Protein AF-0000000083312473 (afdb_homodimer)

Radius of gyration: 19.45 Å; Cα contacts (8 Å, |Δi|>4): 173; chains: 2; bounding box: 40×66×44 Å

Foldseek 3Di:
DPPPPPDDPDQADPVRHRVVLVVVLVVLLVCVVDPDPDDDDPVNVVVVVVVVVVVVVVVVVVDDPVRVVVVVVVVVVSVVVNVVSNVVSVVVVVVVVPPPPPPPPD/DPPPPPDDPDQADPVRHRVVLVVVLVVLLVCVVDPDPDDDDPVNVVVVVVVVVVVVVVVVVVDDPVRVVVVVVVVVVSVVVNVVSNVVSVVVVVVVVPPPPPPPPD

pLDDT: mean 84.64, std 17.6, range [23.8, 97.94]

Solvent-accessible surface area (backbone atoms only — not comparable to full-atom values): 12401 Å² total; per-residue (Å²): 128,79,71,70,78,71,78,66,96,56,52,47,48,96,87,62,46,52,55,45,58,52,55,53,50,45,54,37,52,51,44,69,75,55,59,67,91,65,78,73,48,68,68,59,52,49,53,40,48,50,52,31,46,54,36,49,52,54,42,57,74,72,44,51,76,81,52,41,54,55,47,51,53,31,53,52,38,44,41,51,39,50,36,52,50,52,53,34,55,52,51,55,53,52,58,69,66,54,65,74,76,73,70,73,80,116,129,79,72,69,77,72,79,67,94,54,53,48,49,97,86,64,46,52,56,44,58,52,56,53,50,46,54,38,52,49,42,71,74,56,60,69,92,65,78,72,47,70,68,59,51,50,54,40,48,50,52,30,47,53,36,49,53,54,41,56,73,73,44,50,77,82,51,42,54,55,46,51,53,30,54,54,38,46,42,53,38,50,37,52,50,52,54,35,54,51,52,56,53,52,59,67,67,54,65,75,76,75,71,72,82,115

Sequence (212 aa):
MVTERQEWPGWFDERGDPVFLRHFTERLVDGLASPPAAPVDVATLQAQARRAAACLRRVERLLTPEQRAPVTECLLELAVLYTLQALFVLQESRSLETPPDSAHTGMVTERQEWPGWFDERGDPVFLRHFTERLVDGLASPPAAPVDVATLQAQARRAAACLRRVERLLTPEQRAPVTECLLELAVLYTLQALFVLQESRSLETPPDSAHTG

Organism: NCBI:txid1204385

Structure (mmCIF, N/CA/C/O backbone):
data_AF-0000000083312473-model_v1
#
loop_
_entity.id
_entity.type
_entity.pdbx_description
1 polymer 'Uncharacterized protein'
#
loop_
_atom_site.group_PDB
_atom_site.id
_atom_site.type_symbol
_atom_site.label_atom_id
_atom_site.label_alt_id
_atom_site.label_comp_id
_atom_site.label_asym_id
_atom_site.label_entity_id
_atom_site.label_seq_id
_atom_site.pdbx_PDB_ins_code
_atom_site.Cartn_x
_atom_site.Cartn_y
_atom_site.Cartn_z
_atom_site.occupancy
_atom_site.B_iso_or_equiv
_atom_site.auth_seq_id
_atom_site.auth_comp_id
_atom_site.auth_asym_id
_atom_site.auth_atom_id
_atom_site.pdbx_PDB_model_num
ATOM 1 N N . MET A 1 1 ? 14.023 -3.764 15.836 1 24.05 1 MET A N 1
ATOM 2 C CA . MET A 1 1 ? 12.648 -4.234 15.945 1 24.05 1 MET A CA 1
ATOM 3 C C . MET A 1 1 ? 12.398 -5.406 15.008 1 24.05 1 MET A C 1
ATOM 5 O O . MET A 1 1 ? 12.5 -5.258 13.789 1 24.05 1 MET A O 1
ATOM 9 N N . VAL A 1 2 ? 12.953 -6.5 15.359 1 31.64 2 VAL A N 1
ATOM 10 C CA . VAL A 1 2 ? 12.82 -7.742 14.609 1 31.64 2 VAL A CA 1
ATOM 11 C C . VAL A 1 2 ? 11.352 -7.965 14.234 1 31.64 2 VAL A C 1
ATOM 13 O O . VAL A 1 2 ? 10.477 -7.902 15.094 1 31.64 2 VAL A O 1
ATOM 16 N N . THR A 1 3 ? 10.875 -7.469 13.109 1 39.59 3 THR A N 1
ATOM 17 C CA . THR A 1 3 ? 9.5 -7.738 12.703 1 39.59 3 THR A CA 1
ATOM 18 C C . THR A 1 3 ? 9.164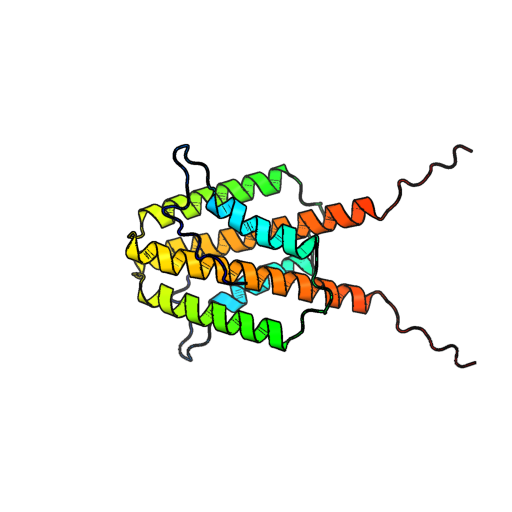 -9.219 12.867 1 39.59 3 THR A C 1
ATOM 20 O O . THR A 1 3 ? 9.867 -10.078 12.344 1 39.59 3 THR A O 1
ATOM 23 N N . GLU A 1 4 ? 8.883 -9.57 14.016 1 42.56 4 GLU A N 1
ATOM 24 C CA . GLU A 1 4 ? 8.328 -10.914 14.164 1 42.56 4 GLU A CA 1
ATOM 25 C C . GLU A 1 4 ? 7.609 -11.352 12.898 1 42.56 4 GLU A C 1
ATOM 27 O O . GLU A 1 4 ? 6.766 -10.617 12.367 1 42.56 4 GLU A O 1
ATOM 32 N N . ARG A 1 5 ? 8.367 -12.086 12.195 1 48.09 5 ARG A N 1
ATOM 33 C CA . ARG A 1 5 ? 7.801 -12.664 10.977 1 48.09 5 ARG A CA 1
ATOM 34 C C . ARG A 1 5 ? 6.426 -13.258 11.25 1 48.09 5 ARG A C 1
ATOM 36 O O . ARG A 1 5 ? 6.305 -14.266 11.953 1 48.09 5 ARG A O 1
ATOM 43 N N . GLN A 1 6 ? 5.438 -12.453 11.625 1 51.62 6 GLN A N 1
ATOM 44 C CA . GLN A 1 6 ? 4.09 -13 11.758 1 51.62 6 GLN A CA 1
ATOM 45 C C . GLN A 1 6 ? 3.732 -13.859 10.547 1 51.62 6 GLN A C 1
ATOM 47 O O . GLN A 1 6 ? 3.904 -13.445 9.406 1 51.62 6 GLN A O 1
ATOM 52 N N . GLU A 1 7 ? 3.898 -15.062 10.719 1 60.75 7 GLU A N 1
ATOM 53 C CA . GLU A 1 7 ? 3.439 -16.016 9.711 1 60.75 7 GLU A CA 1
ATOM 54 C C . GLU A 1 7 ? 1.94 -15.875 9.461 1 60.75 7 GLU A C 1
ATOM 56 O O . GLU A 1 7 ? 1.161 -15.719 10.406 1 60.75 7 GLU A O 1
ATOM 61 N N . TRP A 1 8 ? 1.6 -15.391 8.211 1 67.75 8 TRP A N 1
ATOM 62 C CA . TRP A 1 8 ? 0.195 -15.289 7.824 1 67.75 8 TRP A CA 1
ATOM 63 C C . TRP A 1 8 ? -0.251 -16.531 7.066 1 67.75 8 TRP A C 1
ATOM 65 O O . TRP A 1 8 ? 0.115 -16.719 5.906 1 67.75 8 TRP A O 1
ATOM 75 N N . PRO A 1 9 ? -0.778 -17.547 7.816 1 72.38 9 PRO A N 1
ATOM 76 C CA . PRO A 1 9 ? -1.286 -18.688 7.059 1 72.38 9 PRO A CA 1
ATOM 77 C C . PRO A 1 9 ? -2.217 -18.281 5.918 1 72.38 9 PRO A C 1
ATOM 79 O O . PRO A 1 9 ? -2.344 -19 4.93 1 72.38 9 PRO A O 1
ATOM 82 N N . GLY A 1 10 ? -2.953 -17.203 6.078 1 87.25 10 GLY A N 1
ATOM 83 C CA . GLY A 1 10 ? -3.875 -16.594 5.129 1 87.25 10 GLY A CA 1
ATOM 84 C C . GLY A 1 10 ? -4.156 -15.133 5.418 1 87.25 10 GLY A C 1
ATOM 85 O O . GLY A 1 10 ? -3.729 -14.602 6.445 1 87.25 10 GLY A O 1
ATOM 86 N N . TRP A 1 11 ? -4.77 -14.609 4.52 1 94.88 11 TRP A N 1
ATOM 87 C CA . TRP A 1 11 ? -5.035 -13.18 4.66 1 94.88 11 TRP A CA 1
ATOM 88 C C . TRP A 1 11 ? -6.395 -12.938 5.305 1 94.88 11 TRP A C 1
ATOM 90 O O . TRP A 1 11 ? -6.691 -11.828 5.742 1 94.88 11 TRP A O 1
ATOM 100 N N . PHE A 1 12 ? -7.168 -14.078 5.367 1 94.69 12 PHE A N 1
ATOM 101 C CA . PHE A 1 12 ? -8.508 -14.039 5.941 1 94.69 12 PHE A CA 1
ATOM 102 C C . PHE A 1 12 ? -8.641 -15.055 7.07 1 94.69 12 PHE A C 1
ATOM 104 O O . PHE A 1 12 ? -8.023 -16.125 7.027 1 94.69 12 PHE A O 1
ATOM 111 N N . ASP A 1 13 ? -9.406 -14.711 8.07 1 92.12 13 ASP A N 1
ATOM 112 C CA . ASP A 1 13 ? -9.602 -15.672 9.156 1 92.12 13 ASP A CA 1
ATOM 113 C C . ASP A 1 13 ? -10.742 -16.625 8.836 1 92.12 13 ASP A C 1
ATOM 115 O O . ASP A 1 13 ? -11.266 -16.641 7.719 1 92.12 13 ASP A O 1
ATOM 119 N N . GLU A 1 14 ? -11.062 -17.406 9.836 1 90.12 14 GLU A N 1
ATOM 120 C CA . GLU A 1 14 ? -12.055 -18.469 9.641 1 90.12 14 GLU A CA 1
ATOM 121 C C . GLU A 1 14 ? -13.43 -17.891 9.328 1 90.12 14 GLU A C 1
ATOM 123 O O . GLU A 1 14 ? -14.258 -18.562 8.703 1 90.12 14 GLU A O 1
ATOM 128 N N . ARG A 1 15 ? -13.633 -16.703 9.734 1 93.62 15 ARG A N 1
ATOM 129 C CA . ARG A 1 15 ? -14.93 -16.047 9.516 1 93.62 15 ARG A CA 1
ATOM 130 C C . ARG A 1 15 ? -14.945 -15.281 8.203 1 93.62 15 ARG A C 1
ATOM 132 O O . ARG A 1 15 ? -15.961 -14.695 7.828 1 93.62 15 ARG A O 1
ATOM 139 N N . GLY A 1 16 ? -13.766 -15.234 7.582 1 91.75 16 GLY A N 1
ATOM 140 C CA . GLY A 1 16 ? -13.688 -14.531 6.309 1 91.75 16 GLY A CA 1
ATOM 141 C C . GLY A 1 16 ? -13.297 -13.07 6.453 1 91.75 16 GLY A C 1
ATOM 142 O O . GLY A 1 16 ? -13.344 -12.312 5.484 1 91.75 16 GLY A O 1
ATOM 143 N N . ASP A 1 17 ? -12.906 -12.688 7.652 1 92.94 17 ASP A N 1
ATOM 144 C CA . ASP A 1 17 ? -12.477 -11.312 7.887 1 92.94 17 ASP A CA 1
ATOM 145 C C . ASP A 1 17 ? -11.047 -11.086 7.387 1 92.94 17 ASP A C 1
ATOM 147 O O . ASP A 1 17 ? -10.18 -11.938 7.582 1 92.94 17 ASP A O 1
ATOM 151 N N . PRO A 1 18 ? -10.875 -9.961 6.695 1 94.12 18 PRO A N 1
ATOM 152 C CA . PRO A 1 18 ? -9.547 -9.68 6.148 1 94.12 18 PRO A CA 1
ATOM 153 C C . PRO A 1 18 ? -8.57 -9.188 7.211 1 94.12 18 PRO A C 1
ATOM 155 O O . PRO A 1 18 ? -8.203 -8.008 7.223 1 94.12 18 PRO A O 1
ATOM 158 N N . VAL A 1 19 ? -8.031 -10.039 8.008 1 92 19 VAL A N 1
ATOM 159 C CA . VAL A 1 19 ? -7.18 -9.695 9.148 1 92 19 VAL A CA 1
ATOM 160 C C . VAL A 1 19 ? -5.871 -9.094 8.648 1 92 19 VAL A C 1
ATOM 162 O O . VAL A 1 19 ? -5.32 -8.188 9.273 1 92 19 VAL A O 1
ATOM 165 N N . PHE A 1 20 ? -5.387 -9.523 7.602 1 91.88 20 PHE A N 1
ATOM 166 C CA . PHE A 1 20 ? -4.16 -8.992 7.02 1 91.88 20 PHE A CA 1
ATOM 167 C C . PHE A 1 20 ? -4.336 -7.523 6.637 1 91.88 20 PHE A C 1
ATOM 169 O O . PHE A 1 20 ? -3.449 -6.703 6.887 1 91.88 20 PHE A O 1
ATOM 176 N N . LEU A 1 21 ? -5.43 -7.227 5.996 1 93.44 21 LEU A N 1
ATOM 177 C CA . LEU A 1 21 ? -5.691 -5.859 5.559 1 93.44 21 LEU A CA 1
ATOM 178 C C . LEU A 1 21 ? -5.699 -4.902 6.746 1 93.44 21 LEU A C 1
ATOM 180 O O . LEU A 1 21 ? -5.207 -3.773 6.641 1 93.44 21 LEU A O 1
ATOM 184 N N . ARG A 1 22 ? -6.246 -5.363 7.852 1 91.25 22 ARG A N 1
ATOM 185 C CA . ARG A 1 22 ? -6.242 -4.543 9.062 1 91.25 22 ARG A CA 1
ATOM 186 C C . ARG A 1 22 ? -4.816 -4.258 9.523 1 91.25 22 ARG A C 1
ATOM 188 O O . ARG A 1 22 ? -4.48 -3.113 9.836 1 91.25 22 ARG A O 1
ATOM 195 N N . HIS A 1 23 ? -4.066 -5.238 9.531 1 88.12 23 HIS A N 1
ATOM 196 C CA . HIS A 1 23 ? -2.666 -5.074 9.906 1 88.12 23 HIS A CA 1
ATOM 197 C C . HIS A 1 23 ? -1.946 -4.141 8.938 1 88.12 23 HIS A C 1
ATOM 199 O O . HIS A 1 23 ? -1.177 -3.275 9.367 1 88.12 23 HIS A O 1
ATOM 205 N N . PHE A 1 24 ? -2.268 -4.34 7.723 1 87.31 24 PHE A N 1
ATOM 206 C CA . PHE A 1 24 ? -1.693 -3.559 6.633 1 87.31 24 PHE A CA 1
ATOM 207 C C . PHE A 1 24 ? -1.987 -2.074 6.82 1 87.31 24 PHE A C 1
ATOM 209 O O . P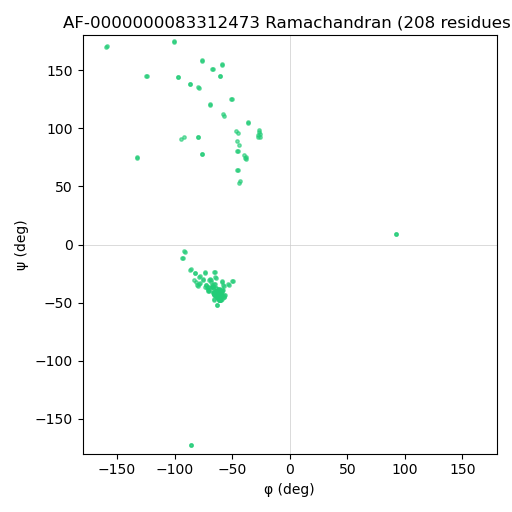HE A 1 24 ? -1.083 -1.242 6.734 1 87.31 24 PHE A O 1
ATOM 216 N N . THR A 1 25 ? -3.123 -1.673 7.16 1 93.44 25 THR A N 1
ATOM 217 C CA . THR A 1 25 ? -3.516 -0.274 7.293 1 93.44 25 THR A CA 1
ATOM 218 C C . THR A 1 25 ? -3.076 0.287 8.641 1 93.44 25 THR A C 1
ATOM 220 O O . THR A 1 25 ? -2.807 1.483 8.766 1 93.44 25 THR A O 1
ATOM 223 N N . GLU A 1 26 ? -3.055 -0.576 9.648 1 90.81 26 GLU A N 1
ATOM 224 C CA . GLU A 1 26 ? -2.643 -0.153 10.984 1 90.81 26 GLU A CA 1
ATOM 225 C C . GLU A 1 26 ? -1.219 0.397 10.969 1 90.81 26 GLU A C 1
ATOM 227 O O . GLU A 1 26 ? -0.892 1.302 11.742 1 90.81 26 GLU A O 1
ATOM 232 N N . ARG A 1 27 ? -0.441 -0.114 10.133 1 87.38 27 ARG A N 1
ATOM 233 C CA . ARG A 1 27 ? 0.935 0.362 10.023 1 87.38 27 ARG A CA 1
ATOM 234 C C . ARG A 1 27 ? 0.976 1.836 9.641 1 87.38 27 ARG A C 1
ATOM 236 O O . ARG A 1 27 ? 1.774 2.604 10.18 1 87.38 27 ARG A O 1
ATOM 243 N N . LEU A 1 28 ? 0.17 2.219 8.711 1 89.69 28 LEU A N 1
ATOM 244 C CA . LEU A 1 28 ? 0.094 3.617 8.297 1 89.69 28 LEU A CA 1
ATOM 245 C C . LEU A 1 28 ? -0.459 4.488 9.422 1 89.69 28 LEU A C 1
ATOM 247 O O . LEU A 1 28 ? 0.11 5.535 9.734 1 89.69 28 LEU A O 1
ATOM 251 N N . VAL A 1 29 ? -1.55 3.998 10.008 1 90.94 29 VAL A N 1
ATOM 252 C CA . VAL A 1 29 ? -2.238 4.777 11.023 1 90.94 29 VAL A CA 1
ATOM 253 C C . VAL A 1 29 ? -1.303 5.031 12.203 1 90.94 29 VAL A C 1
ATOM 255 O O . VAL A 1 29 ? -1.152 6.168 12.656 1 90.94 29 VAL A O 1
ATOM 258 N N . ASP A 1 30 ? -0.681 3.99 12.617 1 90.25 30 ASP A N 1
ATOM 259 C CA . ASP A 1 30 ? 0.252 4.113 13.734 1 90.25 30 ASP A CA 1
ATOM 260 C C . ASP A 1 30 ? 1.424 5.023 13.367 1 90.25 30 ASP A C 1
ATOM 262 O O . ASP A 1 30 ? 1.858 5.84 14.188 1 90.25 30 ASP A O 1
ATOM 266 N N . GLY A 1 31 ? 1.921 4.871 12.203 1 90.19 31 GLY A N 1
ATOM 267 C CA . GLY A 1 31 ? 3.033 5.688 11.75 1 90.19 31 GLY A CA 1
ATOM 268 C C . GLY A 1 31 ? 2.699 7.168 11.68 1 90.19 31 GLY A C 1
ATOM 269 O O . GLY A 1 31 ? 3.512 8.008 12.062 1 90.19 31 GLY A O 1
ATOM 270 N N . LEU A 1 32 ? 1.538 7.469 11.234 1 90.69 32 LEU A N 1
ATOM 271 C CA . LEU A 1 32 ? 1.141 8.867 11.086 1 90.69 32 LEU A CA 1
ATOM 272 C C . LEU A 1 32 ? 0.742 9.461 12.43 1 90.69 32 LEU A C 1
ATOM 274 O O . LEU A 1 32 ? 0.933 10.656 12.664 1 90.69 32 LEU A O 1
ATOM 278 N N . ALA A 1 33 ? 0.167 8.625 13.25 1 87 33 ALA A N 1
ATOM 279 C CA . ALA A 1 33 ? -0.285 9.094 14.555 1 87 33 ALA A CA 1
ATOM 280 C C . ALA A 1 33 ? 0.894 9.289 15.5 1 87 33 ALA A C 1
ATOM 282 O O . ALA A 1 33 ? 0.825 10.109 16.422 1 87 33 ALA A O 1
ATOM 283 N N . SER A 1 34 ? 1.927 8.547 15.336 1 88.38 34 SER A N 1
ATOM 284 C CA . SER A 1 34 ? 3.129 8.617 16.156 1 88.38 34 SER A CA 1
ATOM 285 C C . SER A 1 34 ? 4.387 8.641 15.297 1 88.38 34 SER A C 1
ATOM 287 O O . SER A 1 34 ? 5.145 7.668 15.273 1 88.38 34 SER A O 1
ATOM 289 N N . PRO A 1 35 ? 4.609 9.789 14.688 1 86.38 35 PRO A N 1
ATOM 290 C CA . PRO A 1 35 ? 5.773 9.867 13.805 1 86.38 35 PRO A CA 1
ATOM 291 C C . PRO A 1 35 ? 7.098 9.758 14.555 1 86.38 35 PRO A C 1
ATOM 293 O O . PRO A 1 35 ? 7.148 10.023 15.758 1 86.38 35 PRO A O 1
ATOM 296 N N . PRO A 1 36 ? 8.07 9.242 13.844 1 87.19 36 PRO A N 1
ATOM 297 C CA . PRO A 1 36 ? 9.391 9.188 14.477 1 87.19 36 PRO A CA 1
ATOM 298 C C . PRO A 1 36 ? 9.906 10.562 14.898 1 87.19 36 PRO A C 1
ATOM 300 O O . PRO A 1 36 ? 9.539 11.57 14.289 1 87.19 36 PRO A O 1
ATOM 303 N N . ALA A 1 37 ? 10.758 10.547 15.875 1 88.69 37 ALA A N 1
ATOM 304 C CA . ALA A 1 37 ? 11.344 11.781 16.391 1 88.69 37 ALA A CA 1
ATOM 305 C C . ALA A 1 37 ? 12.18 12.477 15.312 1 88.69 37 ALA A C 1
ATOM 307 O O . ALA A 1 37 ? 12.078 13.695 15.133 1 88.69 37 ALA A O 1
ATOM 308 N N . ALA A 1 38 ? 12.992 11.625 14.609 1 91.12 38 ALA A N 1
ATOM 309 C CA . ALA A 1 38 ? 13.805 12.172 13.523 1 91.12 38 ALA A CA 1
ATOM 310 C C . ALA A 1 38 ? 13.023 12.203 12.211 1 91.12 38 ALA A C 1
ATOM 312 O O . ALA A 1 38 ? 12.297 11.266 11.898 1 91.12 38 ALA A O 1
ATOM 313 N N . PRO A 1 39 ? 13.195 13.297 11.523 1 91.5 39 PRO A N 1
ATOM 314 C CA . PRO A 1 39 ? 12.516 13.375 10.227 1 91.5 39 PRO A CA 1
ATOM 315 C C . PRO A 1 39 ? 12.969 12.281 9.266 1 91.5 39 PRO A C 1
ATOM 317 O O . PRO A 1 39 ? 14.125 11.852 9.312 1 91.5 39 PRO A O 1
ATOM 320 N N . VAL A 1 40 ? 12 11.836 8.469 1 95 40 VAL A N 1
ATOM 321 C CA . VAL A 1 40 ? 12.32 10.898 7.398 1 95 40 VAL A CA 1
ATOM 322 C C . VAL A 1 40 ? 13.133 11.609 6.316 1 95 40 VAL A C 1
ATOM 324 O O . VAL A 1 40 ? 12.672 12.594 5.738 1 95 40 VAL A O 1
ATOM 327 N N . ASP A 1 41 ? 14.367 11.117 6.055 1 94.69 41 ASP A N 1
ATOM 328 C CA . ASP A 1 41 ? 15.188 11.758 5.027 1 94.69 41 ASP A CA 1
ATOM 329 C C . ASP A 1 41 ? 15.141 10.977 3.719 1 94.69 41 ASP A C 1
ATOM 331 O O . ASP A 1 41 ? 14.586 9.875 3.668 1 94.69 41 ASP A O 1
ATOM 335 N N . VAL A 1 42 ? 15.734 11.523 2.746 1 94.25 42 VAL A N 1
ATOM 336 C CA . VAL A 1 42 ? 15.695 10.984 1.392 1 94.25 42 VAL A CA 1
ATOM 337 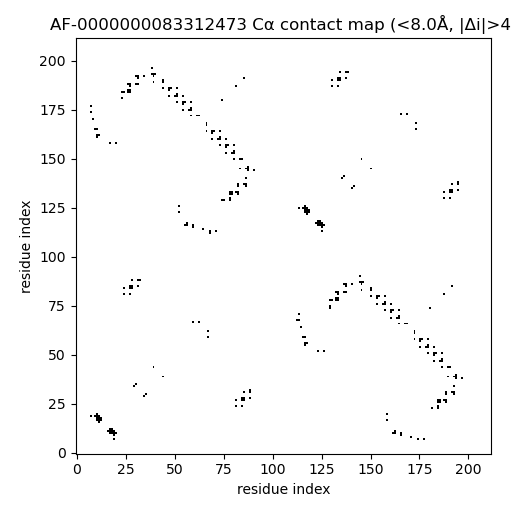C C . VAL A 1 42 ? 16.438 9.648 1.347 1 94.25 42 VAL A C 1
ATOM 339 O O . VAL A 1 42 ? 16 8.719 0.663 1 94.25 42 VAL A O 1
ATOM 342 N N . ALA A 1 43 ? 17.484 9.516 2.076 1 96.44 43 ALA A N 1
ATOM 343 C CA . ALA A 1 43 ? 18.266 8.281 2.084 1 96.44 43 ALA A CA 1
ATOM 344 C C . ALA A 1 43 ? 17.438 7.121 2.641 1 96.44 43 ALA A C 1
ATOM 346 O O . ALA A 1 43 ? 17.484 6.008 2.111 1 96.44 43 ALA A O 1
ATOM 347 N N . THR A 1 44 ? 16.688 7.395 3.727 1 96.62 44 THR A N 1
ATOM 348 C CA . THR A 1 44 ? 15.805 6.395 4.32 1 96.62 44 THR A CA 1
ATOM 349 C C . THR A 1 44 ? 14.727 5.973 3.328 1 96.62 44 THR A C 1
ATOM 351 O O . THR A 1 44 ? 14.453 4.781 3.176 1 96.62 44 THR A O 1
ATOM 354 N N . LEU A 1 45 ? 14.18 6.883 2.629 1 95.62 45 LEU A N 1
ATOM 355 C CA . LEU A 1 45 ? 13.156 6.598 1.631 1 95.62 45 LEU A CA 1
ATOM 356 C C . LEU A 1 45 ? 13.719 5.762 0.489 1 95.62 45 LEU A C 1
ATOM 358 O O . LEU A 1 45 ? 13.094 4.793 0.053 1 95.62 45 LEU A O 1
ATOM 362 N N . GLN A 1 46 ? 14.875 6.137 0.068 1 96.25 46 GLN A N 1
ATOM 363 C CA . GLN A 1 46 ? 15.508 5.422 -1.035 1 96.25 46 GLN A CA 1
ATOM 364 C C . GLN A 1 46 ? 15.867 3.994 -0.635 1 96.25 46 GLN A C 1
ATOM 366 O O . GLN A 1 46 ? 15.719 3.066 -1.432 1 96.25 46 GLN A O 1
ATOM 371 N N . ALA A 1 47 ? 16.344 3.805 0.564 1 97.75 47 ALA A N 1
ATOM 372 C CA . ALA A 1 47 ? 16.672 2.469 1.059 1 97.75 47 ALA A CA 1
ATOM 373 C C . ALA A 1 47 ? 15.422 1.589 1.113 1 97.75 47 ALA A C 1
ATOM 375 O O . ALA A 1 47 ? 15.453 0.427 0.7 1 97.75 47 ALA A O 1
ATOM 376 N N . GLN A 1 48 ? 14.367 2.184 1.619 1 97.25 48 GLN A N 1
ATOM 377 C CA . GLN A 1 48 ? 13.125 1.421 1.691 1 97.25 48 GLN A CA 1
ATOM 378 C C . GLN A 1 48 ? 12.57 1.134 0.297 1 97.25 48 GLN A C 1
ATOM 380 O O . GLN A 1 48 ? 12.016 0.063 0.054 1 97.25 48 GLN A O 1
ATOM 385 N N . ALA A 1 49 ? 12.688 2.059 -0.678 1 97.25 49 ALA A N 1
ATOM 386 C CA . ALA A 1 49 ? 12.266 1.836 -2.059 1 97.25 49 ALA A CA 1
ATOM 387 C C . ALA A 1 49 ? 13.047 0.688 -2.693 1 97.25 49 ALA A C 1
ATOM 389 O O . ALA A 1 49 ? 12.477 -0.13 -3.42 1 97.25 49 ALA A O 1
ATOM 390 N N . ARG A 1 50 ? 14.312 0.623 -2.391 1 97.62 50 ARG A N 1
ATOM 391 C CA . ARG A 1 50 ? 15.141 -0.46 -2.914 1 97.62 50 ARG A CA 1
ATOM 392 C C . ARG A 1 50 ? 14.695 -1.808 -2.354 1 97.62 50 ARG A C 1
ATOM 394 O O . ARG A 1 50 ? 14.664 -2.807 -3.074 1 97.62 50 ARG A O 1
ATOM 401 N N . ARG A 1 51 ? 14.391 -1.834 -1.074 1 97.94 51 ARG A N 1
ATOM 402 C CA . ARG A 1 51 ? 13.898 -3.059 -0.449 1 97.94 51 ARG A CA 1
ATOM 403 C C . ARG A 1 51 ? 12.586 -3.508 -1.084 1 97.94 51 ARG A C 1
ATOM 405 O O . ARG A 1 51 ? 12.422 -4.688 -1.405 1 97.94 51 ARG A O 1
ATOM 412 N N . ALA A 1 52 ? 11.688 -2.564 -1.297 1 97.81 52 ALA A N 1
ATOM 413 C CA . ALA A 1 52 ? 10.398 -2.867 -1.915 1 97.81 52 ALA A CA 1
ATOM 414 C C . ALA A 1 52 ? 10.578 -3.346 -3.354 1 97.81 52 ALA A C 1
ATOM 416 O O . ALA A 1 52 ? 9.93 -4.297 -3.785 1 97.81 52 ALA A O 1
ATOM 417 N N . ALA A 1 53 ? 11.492 -2.703 -4.078 1 97.75 53 ALA A N 1
ATOM 418 C CA . ALA A 1 53 ? 11.766 -3.104 -5.457 1 97.75 53 ALA A CA 1
ATOM 419 C C . ALA A 1 53 ? 12.336 -4.52 -5.512 1 97.75 53 ALA A C 1
ATOM 421 O O . ALA A 1 53 ? 11.977 -5.301 -6.398 1 97.75 53 ALA A O 1
ATOM 422 N N . ALA A 1 54 ? 13.203 -4.852 -4.582 1 97.88 54 ALA A N 1
ATOM 423 C CA . ALA A 1 54 ? 13.789 -6.188 -4.535 1 97.88 54 ALA A CA 1
ATOM 424 C C . ALA A 1 54 ? 12.719 -7.246 -4.27 1 97.88 54 ALA A C 1
ATOM 426 O O . ALA A 1 54 ? 12.719 -8.305 -4.895 1 97.88 54 ALA A O 1
ATOM 427 N N . CYS A 1 55 ? 11.836 -6.895 -3.359 1 97.06 55 CYS A N 1
ATOM 428 C CA . CYS A 1 55 ? 10.75 -7.816 -3.051 1 97.06 55 CYS A CA 1
ATOM 429 C C . CYS A 1 55 ? 9.82 -7.98 -4.246 1 97.06 55 CYS A C 1
ATOM 431 O O . CYS A 1 55 ? 9.414 -9.094 -4.578 1 97.06 55 CYS A O 1
ATOM 433 N N . LEU A 1 56 ? 9.469 -6.922 -4.965 1 97.06 56 LEU A N 1
ATOM 434 C CA . LEU A 1 56 ? 8.617 -6.953 -6.148 1 97.06 56 LEU A CA 1
ATOM 435 C C . LEU A 1 56 ? 9.242 -7.801 -7.25 1 97.06 56 LEU A C 1
ATOM 437 O O . LEU A 1 56 ? 8.547 -8.547 -7.941 1 97.06 56 LEU A O 1
ATOM 441 N N . ARG A 1 57 ? 10.539 -7.684 -7.363 1 96.81 57 ARG A N 1
ATOM 442 C CA . ARG A 1 57 ? 11.25 -8.461 -8.375 1 96.81 57 ARG A CA 1
ATOM 443 C C . ARG A 1 57 ? 11.141 -9.953 -8.094 1 96.81 57 ARG A C 1
ATOM 445 O O . ARG A 1 57 ? 10.922 -10.75 -9.008 1 96.81 57 ARG A O 1
ATOM 452 N N . ARG A 1 58 ? 11.312 -10.32 -6.871 1 96.69 58 ARG A N 1
ATOM 453 C CA . ARG A 1 58 ? 11.164 -11.711 -6.465 1 96.69 58 ARG A CA 1
ATOM 454 C C . ARG A 1 58 ? 9.758 -12.227 -6.75 1 96.69 58 ARG A C 1
ATOM 456 O O . ARG A 1 58 ? 9.586 -13.305 -7.316 1 96.69 58 ARG A O 1
ATOM 463 N N . VAL A 1 59 ? 8.773 -11.445 -6.406 1 96.88 59 VAL A N 1
ATOM 464 C CA . VAL A 1 59 ? 7.383 -11.844 -6.594 1 96.88 59 VAL A CA 1
ATOM 465 C C . VAL A 1 59 ? 7.078 -11.961 -8.086 1 96.88 59 VAL A C 1
ATOM 467 O O . VAL A 1 59 ? 6.398 -12.898 -8.516 1 96.88 59 VAL A O 1
ATOM 470 N N . GLU A 1 60 ? 7.551 -11.008 -8.859 1 95.62 60 GLU A N 1
ATOM 471 C CA . GLU A 1 60 ? 7.301 -11.047 -10.297 1 95.62 60 GLU A CA 1
ATOM 472 C C . GLU A 1 60 ? 7.82 -12.344 -10.914 1 95.62 60 GLU A C 1
ATOM 474 O O . GLU A 1 60 ? 7.184 -12.914 -11.805 1 95.62 60 GLU A O 1
ATOM 479 N N . ARG A 1 61 ? 8.914 -12.883 -10.445 1 94.62 61 ARG A N 1
ATOM 480 C CA . ARG A 1 61 ? 9.523 -14.102 -10.969 1 94.62 61 ARG A CA 1
ATOM 481 C C . ARG A 1 61 ? 8.719 -15.336 -10.57 1 94.62 61 ARG A C 1
ATOM 483 O O . ARG A 1 61 ? 8.805 -16.375 -11.227 1 94.62 61 ARG A O 1
ATOM 490 N N . LEU A 1 62 ? 8 -15.172 -9.516 1 95.25 62 LEU A N 1
ATOM 491 C CA . LEU A 1 62 ? 7.242 -16.297 -8.992 1 95.25 62 LEU A CA 1
ATOM 492 C C . LEU A 1 62 ? 5.879 -16.406 -9.664 1 95.25 62 LEU A C 1
ATOM 494 O O . LEU A 1 62 ? 5.254 -17.469 -9.656 1 95.25 62 LEU A O 1
ATOM 498 N N . LEU A 1 63 ? 5.414 -15.32 -10.227 1 94.25 63 LEU A N 1
ATOM 499 C CA . LEU A 1 63 ? 4.055 -15.266 -10.758 1 94.25 63 LEU A CA 1
ATOM 500 C C . LEU A 1 63 ? 4.051 -15.531 -12.258 1 94.25 63 LEU A C 1
ATOM 502 O O . LEU A 1 63 ? 4.969 -15.117 -12.969 1 94.25 63 LEU A O 1
ATOM 506 N N . THR A 1 64 ? 2.988 -16.219 -12.695 1 91.38 64 THR A N 1
ATOM 507 C CA . THR A 1 64 ? 2.717 -16.297 -14.133 1 91.38 64 THR A CA 1
ATOM 508 C C . THR A 1 64 ? 2.115 -14.992 -14.641 1 91.38 64 THR A C 1
ATOM 510 O O . THR A 1 64 ? 1.623 -14.18 -13.852 1 91.38 64 THR A O 1
ATOM 513 N N . PRO A 1 65 ? 2.205 -14.758 -15.875 1 85.69 65 PRO A N 1
ATOM 514 C CA . PRO A 1 65 ? 1.559 -13.562 -16.422 1 85.69 65 PRO A CA 1
ATOM 515 C C . PRO A 1 65 ? 0.079 -13.469 -16.062 1 85.69 65 PRO A C 1
ATOM 517 O O . PRO A 1 65 ? -0.431 -12.375 -15.805 1 85.69 65 PRO A O 1
ATOM 520 N N . GLU A 1 66 ? -0.579 -14.609 -15.984 1 88.12 66 GLU A N 1
ATOM 521 C CA . GLU A 1 66 ? -2 -14.664 -15.656 1 88.12 66 GLU A CA 1
ATOM 522 C C . GLU A 1 66 ? -2.238 -14.281 -14.195 1 88.12 66 GLU A C 1
ATOM 524 O O . GLU A 1 66 ? -3.285 -13.727 -13.859 1 88.12 66 GLU A O 1
ATOM 529 N N . GLN A 1 67 ? -1.25 -14.578 -13.375 1 92.44 67 GLN A N 1
ATOM 530 C CA . GLN A 1 67 ? -1.356 -14.25 -11.961 1 92.44 67 GLN A CA 1
ATOM 531 C C . GLN A 1 67 ? -0.986 -12.789 -11.703 1 92.44 67 GLN A C 1
ATOM 533 O O . GLN A 1 67 ? -1.478 -12.18 -10.75 1 92.44 67 GLN A O 1
ATOM 538 N N . ARG A 1 68 ? -0.214 -12.195 -12.531 1 92.81 68 ARG A N 1
ATOM 539 C CA . ARG A 1 68 ? 0.335 -10.867 -12.281 1 92.81 68 ARG A CA 1
ATOM 540 C C . ARG A 1 68 ? -0.74 -9.797 -12.43 1 92.81 68 ARG A C 1
ATOM 542 O O . ARG A 1 68 ? -0.747 -8.812 -11.688 1 92.81 68 ARG A O 1
ATOM 549 N N . ALA A 1 69 ? -1.617 -10.031 -13.344 1 91.19 69 ALA A N 1
ATOM 550 C CA . ALA A 1 69 ? -2.625 -9.008 -13.609 1 91.19 69 ALA A CA 1
ATOM 551 C C . ALA A 1 69 ? -3.508 -8.781 -12.383 1 91.19 69 ALA A C 1
ATOM 553 O O .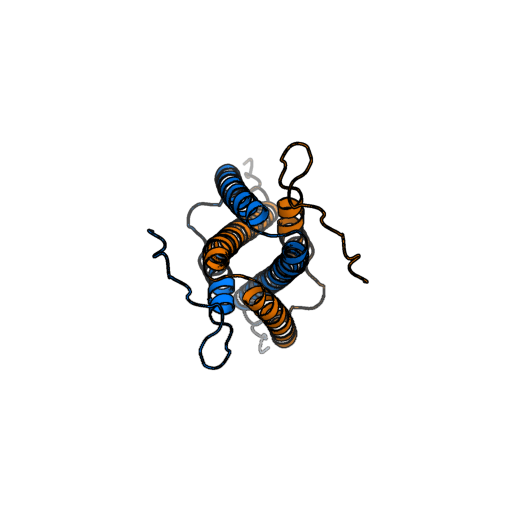 ALA A 1 69 ? -3.615 -7.652 -11.891 1 91.19 69 ALA A O 1
ATOM 554 N N . PRO A 1 70 ? -4.062 -9.859 -11.844 1 93.38 70 PRO A N 1
ATOM 555 C CA . PRO A 1 70 ? -4.875 -9.641 -10.641 1 93.38 70 PRO A CA 1
ATOM 556 C C . PRO A 1 70 ? -4.051 -9.148 -9.461 1 93.38 70 PRO A C 1
ATOM 558 O O . PRO A 1 70 ? -4.551 -8.383 -8.625 1 93.38 70 PRO A O 1
ATOM 561 N N . VAL A 1 71 ? -2.82 -9.562 -9.32 1 95.25 71 VAL A N 1
ATOM 562 C CA . VAL A 1 71 ? -1.964 -9.07 -8.242 1 95.25 71 VAL A CA 1
ATOM 563 C C . VAL A 1 71 ? -1.713 -7.578 -8.422 1 95.25 71 VAL A C 1
ATOM 565 O O . VAL A 1 71 ? -1.786 -6.809 -7.461 1 95.25 71 VAL A O 1
ATOM 568 N N . THR A 1 72 ? -1.475 -7.156 -9.648 1 94.12 72 THR A N 1
ATOM 569 C CA . THR A 1 72 ? -1.269 -5.742 -9.953 1 94.12 72 THR A CA 1
ATOM 570 C C . THR A 1 72 ? -2.502 -4.926 -9.578 1 94.12 72 THR A C 1
ATOM 572 O O . THR A 1 72 ? -2.387 -3.873 -8.945 1 94.12 72 THR A O 1
ATOM 575 N N . GLU A 1 73 ? -3.619 -5.395 -9.969 1 93.31 73 GLU A N 1
ATOM 576 C CA . GLU A 1 73 ? -4.871 -4.73 -9.625 1 93.31 73 GLU A CA 1
ATOM 577 C C . GLU A 1 73 ? -5.02 -4.59 -8.109 1 93.31 73 GLU A C 1
ATOM 579 O O . GLU A 1 73 ? -5.41 -3.527 -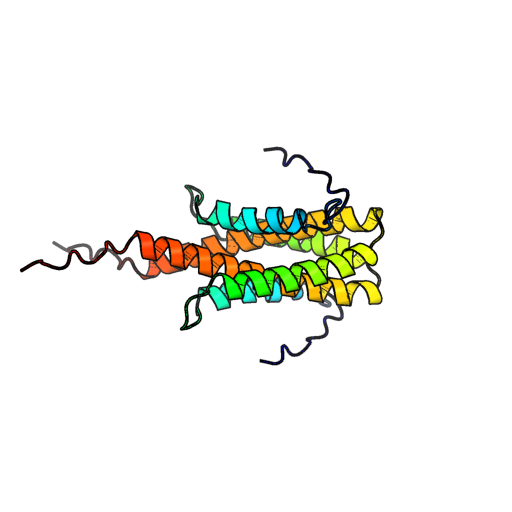7.617 1 93.31 73 GLU A O 1
ATOM 584 N N . CYS A 1 74 ? -4.703 -5.637 -7.406 1 95.56 74 CYS A N 1
ATOM 585 C CA . CYS A 1 74 ? -4.836 -5.625 -5.953 1 95.56 74 CYS A CA 1
ATOM 586 C C . CYS A 1 74 ? -3.867 -4.629 -5.324 1 95.56 74 CYS A C 1
ATOM 588 O O . CYS A 1 74 ? -4.234 -3.895 -4.406 1 95.56 74 CYS A O 1
ATOM 590 N N . LEU A 1 75 ? -2.646 -4.613 -5.828 1 94.94 75 LEU A N 1
ATOM 591 C CA . LEU A 1 75 ? -1.663 -3.656 -5.332 1 94.94 75 LEU A CA 1
ATOM 592 C C . LEU A 1 75 ? -2.152 -2.225 -5.523 1 94.94 75 LEU A C 1
ATOM 594 O O . LEU A 1 75 ? -2.004 -1.388 -4.629 1 94.94 75 LEU A O 1
ATOM 598 N N . LEU A 1 76 ? -2.76 -1.957 -6.613 1 93.75 76 LEU A N 1
ATOM 599 C CA . LEU A 1 76 ? -3.256 -0.617 -6.902 1 93.75 76 LEU A CA 1
ATOM 600 C C . LEU A 1 76 ? -4.457 -0.277 -6.023 1 93.75 76 LEU A C 1
ATOM 602 O O . LEU A 1 76 ? -4.598 0.862 -5.574 1 93.75 76 LEU A O 1
ATOM 606 N N . GLU A 1 77 ? -5.316 -1.253 -5.734 1 94.75 77 GLU A N 1
ATOM 607 C CA . GLU A 1 77 ? -6.43 -1.046 -4.812 1 94.75 77 GLU A CA 1
ATOM 608 C C . GLU A 1 77 ? -5.93 -0.75 -3.402 1 94.75 77 GLU A C 1
ATOM 610 O O . GLU A 1 77 ? -6.496 0.088 -2.699 1 94.75 77 GLU A O 1
ATOM 615 N N . LEU A 1 78 ? -4.898 -1.475 -3.01 1 95.12 78 LEU A N 1
ATOM 616 C CA . LEU A 1 78 ? -4.309 -1.243 -1.695 1 95.12 78 LEU A CA 1
ATOM 617 C C . LEU A 1 78 ? -3.707 0.154 -1.609 1 95.12 78 LEU A C 1
ATOM 619 O O . LEU A 1 78 ? -3.795 0.811 -0.569 1 95.12 78 LEU A O 1
ATOM 623 N N . ALA A 1 79 ? -3.098 0.623 -2.705 1 94.12 79 ALA A N 1
ATOM 624 C CA . ALA A 1 79 ? -2.547 1.976 -2.732 1 94.12 79 ALA A CA 1
ATOM 625 C C . ALA A 1 79 ? -3.643 3.018 -2.535 1 94.12 79 ALA A C 1
ATOM 627 O O . ALA A 1 79 ? -3.455 3.994 -1.805 1 94.12 79 ALA A O 1
ATOM 628 N N . VAL A 1 80 ? -4.754 2.848 -3.203 1 94.75 80 VAL A N 1
ATOM 629 C CA . VAL A 1 80 ? -5.875 3.773 -3.059 1 94.75 80 VAL A CA 1
ATOM 630 C C . VAL A 1 80 ? -6.367 3.768 -1.612 1 94.75 80 VAL A C 1
ATOM 632 O O . VAL A 1 80 ? -6.578 4.828 -1.019 1 94.75 80 VAL A O 1
ATOM 635 N N . LEU A 1 81 ? -6.551 2.586 -1.074 1 95.88 81 LEU A N 1
ATOM 636 C CA . LEU A 1 81 ? -7 2.473 0.308 1 95.88 81 LEU A CA 1
ATOM 637 C C . LEU A 1 81 ? -6.047 3.193 1.253 1 95.88 81 LEU A C 1
ATOM 639 O O . LEU A 1 81 ? -6.48 3.924 2.145 1 95.88 81 LEU A O 1
ATOM 643 N N . TYR A 1 82 ? -4.805 2.984 1.04 1 95.25 82 TYR A N 1
ATOM 644 C CA . TYR A 1 82 ? -3.793 3.576 1.91 1 95.25 82 TYR A CA 1
ATOM 645 C C . TYR A 1 82 ? -3.807 5.098 1.807 1 95.25 82 TYR A C 1
ATOM 647 O O . TYR A 1 82 ? -3.658 5.793 2.812 1 95.25 82 TYR A O 1
ATOM 655 N N . THR A 1 83 ? -3.967 5.555 0.608 1 95.25 83 THR A N 1
ATOM 656 C CA . THR A 1 83 ? -4.047 6.996 0.389 1 95.25 83 THR A CA 1
ATOM 657 C C . THR A 1 83 ? -5.246 7.59 1.126 1 95.25 83 THR A C 1
ATOM 659 O O . THR A 1 83 ? -5.113 8.594 1.829 1 95.25 83 THR A O 1
ATOM 662 N N . LEU A 1 84 ? -6.375 6.934 1.006 1 95 84 LEU A N 1
ATOM 663 C CA . LEU A 1 84 ? -7.586 7.402 1.67 1 95 84 LEU A CA 1
ATOM 664 C C . LEU A 1 84 ? -7.43 7.352 3.186 1 95 84 LEU A C 1
ATOM 666 O O . LEU A 1 84 ? -7.883 8.258 3.893 1 95 84 LEU A O 1
ATOM 670 N N . GLN A 1 85 ? -6.809 6.293 3.674 1 94.75 85 GLN A N 1
ATOM 671 C CA . GLN A 1 85 ? -6.547 6.168 5.102 1 94.75 85 GLN A CA 1
ATOM 672 C C . GLN A 1 85 ? -5.672 7.312 5.605 1 94.75 85 GLN A C 1
ATOM 674 O O . GLN A 1 85 ? -5.934 7.883 6.668 1 94.75 85 GLN A O 1
ATOM 679 N N . ALA A 1 86 ? -4.625 7.582 4.875 1 94 86 ALA A N 1
ATOM 680 C CA . ALA A 1 86 ? -3.729 8.672 5.254 1 94 86 ALA A CA 1
ATOM 681 C C . ALA A 1 86 ? -4.48 10 5.316 1 94 86 ALA A C 1
ATOM 683 O O . ALA A 1 86 ? -4.332 10.758 6.281 1 94 86 ALA A O 1
ATOM 684 N N . LEU A 1 87 ? -5.273 10.297 4.309 1 93.69 87 LEU A N 1
ATOM 685 C CA . LEU A 1 87 ? -6.047 11.531 4.27 1 93.69 87 LEU A CA 1
ATOM 686 C C . LEU A 1 87 ? -7.004 11.609 5.457 1 93.69 87 LEU A C 1
ATOM 688 O O . LEU A 1 87 ? -7.156 12.672 6.066 1 93.69 87 LEU A O 1
ATOM 692 N N . PHE A 1 88 ? -7.582 10.5 5.715 1 93.94 88 PHE A N 1
ATOM 693 C CA . PHE A 1 88 ? -8.531 10.438 6.824 1 93.94 88 PHE A CA 1
ATOM 694 C C . PHE A 1 88 ? -7.84 10.75 8.148 1 93.94 88 PHE A C 1
ATOM 696 O O . PHE A 1 88 ? -8.344 11.539 8.945 1 93.94 88 PHE A O 1
ATOM 703 N N . VAL A 1 89 ? -6.695 10.164 8.406 1 91.94 89 VAL A N 1
ATOM 704 C CA . VAL A 1 89 ? -5.926 10.367 9.633 1 91.94 89 VAL A CA 1
ATOM 705 C C . VAL A 1 89 ? -5.527 11.844 9.742 1 91.94 89 VAL A C 1
ATOM 707 O O . VAL A 1 89 ? -5.609 12.43 10.828 1 91.94 89 VAL A O 1
ATOM 710 N N . LEU A 1 90 ? -5.172 12.445 8.672 1 88.5 90 LEU A N 1
ATOM 711 C CA . LEU A 1 90 ? -4.727 13.836 8.672 1 88.5 90 LEU A CA 1
ATOM 712 C C . LEU A 1 90 ? -5.887 14.781 8.953 1 88.5 90 LEU A C 1
ATOM 714 O O . LEU A 1 90 ? -5.723 15.789 9.641 1 88.5 90 LEU A O 1
ATOM 718 N N . GLN A 1 91 ? -6.996 14.523 8.422 1 87.81 91 GLN A N 1
ATOM 719 C CA . GLN A 1 91 ? -8.195 15.312 8.68 1 87.81 91 GLN A CA 1
ATOM 720 C C . GLN A 1 91 ? -8.578 15.273 10.156 1 87.81 91 GLN A C 1
ATOM 722 O O . GLN A 1 91 ? -8.977 16.297 10.727 1 87.81 91 GLN A O 1
ATOM 727 N N . GLU A 1 92 ? -8.461 14.094 10.719 1 85.38 92 GLU A N 1
ATOM 728 C CA . GLU A 1 92 ? -8.82 13.922 12.125 1 85.38 92 GLU A CA 1
ATOM 729 C C . GLU A 1 92 ? -7.84 14.656 13.039 1 85.38 92 GLU A C 1
ATOM 731 O O . GLU A 1 92 ? -8.227 15.141 14.102 1 85.38 92 GLU A O 1
ATOM 736 N N . SER A 1 93 ? -6.637 14.742 12.641 1 79.69 93 SER A N 1
ATOM 737 C CA . SER A 1 93 ? -5.621 15.445 13.414 1 79.69 93 SER A CA 1
ATOM 738 C C . SER A 1 93 ? -5.824 16.953 13.367 1 79.69 93 SER A C 1
ATOM 740 O O . SER A 1 93 ? -5.59 17.656 14.352 1 79.69 93 SER A O 1
ATOM 742 N N . ARG A 1 94 ? -6.219 17.484 12.305 1 75.31 94 ARG A N 1
ATOM 743 C CA . ARG A 1 94 ? -6.469 18.922 12.141 1 75.31 94 ARG A CA 1
ATOM 744 C C . ARG A 1 94 ? -7.711 19.344 12.922 1 75.31 94 ARG A C 1
ATOM 746 O O . ARG A 1 94 ? -7.777 20.469 13.422 1 75.31 94 ARG A O 1
ATOM 753 N N . SER A 1 95 ? -8.672 18.484 12.883 1 71.19 95 SER A N 1
ATOM 754 C CA . SER A 1 95 ? -9.898 18.797 13.609 1 71.19 95 SER A CA 1
ATOM 755 C C . SER A 1 95 ? -9.656 18.859 15.109 1 71.19 95 SER A C 1
ATOM 757 O O . SER A 1 95 ? -10.352 19.578 15.828 1 71.19 95 SER A O 1
ATOM 759 N N . LEU A 1 96 ? -8.719 18.156 15.57 1 66.75 96 LEU A N 1
ATOM 760 C CA . LEU A 1 96 ? -8.375 18.141 16.984 1 66.75 96 LEU A CA 1
ATOM 761 C C . LEU A 1 96 ? -7.562 19.375 17.359 1 66.75 96 LEU A C 1
ATOM 763 O O . LEU A 1 96 ? -7.582 19.812 18.516 1 66.75 96 LEU A O 1
ATOM 767 N N . GLU A 1 97 ? -6.797 19.984 16.438 1 65.12 97 GLU A N 1
ATOM 768 C CA . GLU A 1 97 ? -5.988 21.172 16.703 1 65.12 97 GLU A CA 1
ATOM 769 C C . GLU A 1 97 ? -6.844 22.438 16.672 1 65.12 97 GLU A C 1
ATOM 771 O O . GLU A 1 97 ? -6.484 23.438 17.266 1 65.12 97 GLU A O 1
ATOM 776 N N . THR A 1 98 ? -7.848 22.578 15.875 1 60.62 98 THR A N 1
ATOM 777 C CA . THR A 1 98 ? -8.688 23.781 15.859 1 60.62 98 THR A CA 1
ATOM 778 C C . THR A 1 98 ? -9.703 23.75 17 1 60.62 98 THR A C 1
ATOM 780 O O . THR A 1 98 ? -10.594 22.891 17.016 1 60.62 98 THR A O 1
ATOM 783 N N . PRO A 1 99 ? -9.32 24.344 18.125 1 58.53 99 PRO A N 1
ATOM 784 C CA . PRO A 1 99 ? -10.234 24.391 19.266 1 58.53 99 PRO A CA 1
ATOM 785 C C . PRO A 1 99 ? -11.625 24.906 18.891 1 58.53 99 PRO A C 1
ATOM 787 O O . PRO A 1 99 ? -11.766 25.672 17.953 1 58.53 99 PRO A O 1
ATOM 790 N N . PRO A 1 100 ? -12.68 24.172 19.188 1 56.03 100 PRO A N 1
ATOM 791 C CA . PRO A 1 100 ? -14.008 24.75 18.953 1 56.03 100 PRO A CA 1
ATOM 792 C C . PRO A 1 100 ? -14.062 26.25 19.234 1 56.03 100 PRO A C 1
ATOM 794 O O . PRO A 1 100 ? -13.32 26.75 20.094 1 56.03 100 PRO A O 1
ATOM 797 N N . ASP A 1 101 ? -14.109 27.016 18.188 1 52.16 101 ASP A N 1
ATOM 798 C CA . ASP A 1 101 ? -14.367 28.422 18.438 1 52.16 101 ASP A CA 1
ATOM 799 C C . ASP A 1 101 ? -15.164 28.625 19.719 1 52.16 101 ASP A C 1
ATOM 801 O O . ASP A 1 101 ? -16.25 28.062 19.891 1 52.16 101 ASP A O 1
ATOM 805 N N . SER A 1 102 ? -14.492 28.844 20.734 1 51.41 102 SER A N 1
ATOM 806 C CA . SER A 1 102 ? -15.188 29.391 21.891 1 51.41 102 SER A CA 1
ATOM 807 C C . SER A 1 102 ? -16.219 30.438 21.469 1 51.41 102 SER A C 1
ATOM 809 O O . SER A 1 102 ? -15.875 31.484 20.938 1 51.41 102 SER A O 1
ATOM 811 N N . ALA A 1 103 ? -17.391 30.094 20.938 1 48.84 103 ALA A N 1
ATOM 812 C CA . ALA A 1 103 ? -18.516 31.016 20.922 1 48.84 103 ALA A CA 1
ATOM 813 C C . ALA A 1 103 ? -18.391 32.031 22.062 1 48.84 103 ALA A C 1
ATOM 815 O O . ALA A 1 103 ? -18.281 31.656 23.234 1 48.84 103 ALA A O 1
ATOM 816 N N . HIS A 1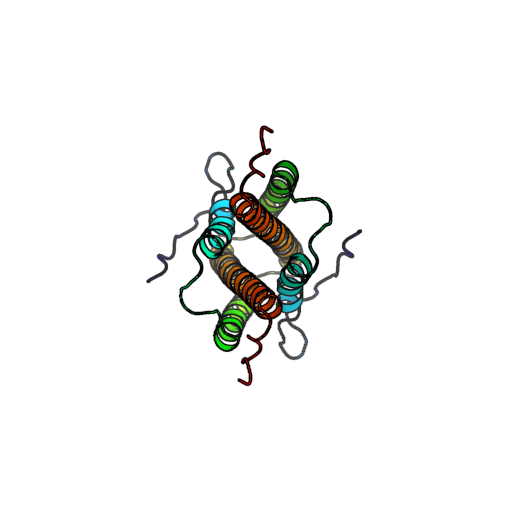 104 ? -17.797 33.156 21.812 1 48.25 104 HIS A N 1
ATOM 817 C CA . HIS A 1 104 ? -18.078 34.312 22.656 1 48.25 104 HIS A CA 1
ATOM 818 C C . HIS A 1 104 ? -19.547 34.344 23.047 1 48.25 104 HIS A C 1
ATOM 820 O O . HIS A 1 104 ? -20.422 34.5 22.203 1 48.25 104 HIS A O 1
ATOM 826 N N . THR A 1 105 ? -19.891 33.5 23.953 1 46.91 105 THR A N 1
ATOM 827 C CA . THR A 1 105 ? -21.094 33.906 24.672 1 46.91 105 THR A CA 1
ATOM 828 C C . THR A 1 105 ? -21.031 35.406 25.016 1 46.91 105 THR A C 1
ATOM 830 O O . THR A 1 105 ? -20.281 35.781 25.906 1 46.91 105 THR A O 1
ATOM 833 N N . GLY A 1 106 ? -20.812 36.281 23.953 1 31.25 106 GLY A N 1
ATOM 834 C CA . GLY A 1 106 ? -21.422 37.531 24.297 1 31.25 106 GLY A CA 1
ATOM 835 C C . GLY A 1 106 ? -22.922 37.469 24.453 1 31.25 106 GLY A C 1
ATOM 836 O O . GLY A 1 106 ? -23.562 36.562 23.875 1 31.25 106 GLY A O 1
ATOM 837 N N . MET B 1 1 ? -14.125 8.383 -14.617 1 23.8 1 MET B N 1
ATOM 838 C CA . MET B 1 1 ? -12.695 8.312 -14.883 1 23.8 1 MET B CA 1
ATOM 839 C C . MET B 1 1 ? -12.242 6.867 -15.062 1 23.8 1 MET B C 1
ATOM 841 O O . MET B 1 1 ? -12.336 6.066 -14.125 1 23.8 1 MET B O 1
ATOM 845 N N . VAL B 1 2 ? -12.633 6.316 -16.141 1 31.31 2 VAL B N 1
ATOM 846 C CA . VAL B 1 2 ? -12.281 4.953 -16.531 1 31.31 2 VAL B CA 1
ATOM 847 C C . VAL B 1 2 ? -10.797 4.715 -16.266 1 31.31 2 VAL B C 1
ATOM 849 O O . VAL B 1 2 ? -9.945 5.488 -16.719 1 31.31 2 VAL B O 1
ATOM 852 N N . THR B 1 3 ? -10.375 4.332 -15.102 1 39.25 3 THR B N 1
ATOM 853 C CA . THR B 1 3 ? -8.969 4.039 -14.875 1 39.25 3 THR B CA 1
ATOM 854 C C . THR B 1 3 ? -8.398 3.195 -16.016 1 39.25 3 THR B C 1
ATOM 856 O O . THR B 1 3 ? -8.938 2.135 -16.344 1 39.25 3 THR B O 1
ATOM 859 N N . GLU B 1 4 ? -8.094 3.822 -17.031 1 41.97 4 GLU B N 1
ATOM 860 C CA . GLU B 1 4 ? -7.367 3.111 -18.078 1 41.97 4 GLU B CA 1
ATOM 861 C C . GLU B 1 4 ? -6.551 1.958 -17.5 1 41.97 4 GLU B C 1
ATOM 863 O O . GLU B 1 4 ? -5.809 2.139 -16.531 1 41.97 4 GLU B O 1
ATOM 868 N N . ARG B 1 5 ? -7.184 0.862 -17.609 1 47.91 5 ARG B N 1
ATOM 869 C CA . ARG B 1 5 ? -6.5 -0.359 -17.203 1 47.91 5 ARG B CA 1
ATOM 870 C C . ARG B 1 5 ? -5.066 -0.386 -17.734 1 47.91 5 ARG B C 1
ATOM 872 O O . ARG B 1 5 ? -4.848 -0.482 -18.938 1 47.91 5 ARG B O 1
ATOM 879 N N . GLN B 1 6 ? -4.207 0.54 -17.297 1 50.78 6 GLN B N 1
ATOM 880 C CA . GLN B 1 6 ? -2.811 0.444 -17.719 1 50.78 6 GLN B CA 1
ATOM 881 C C . GLN B 1 6 ? -2.301 -0.991 -17.609 1 50.78 6 GLN B C 1
ATOM 883 O O . GLN B 1 6 ? -2.461 -1.636 -16.562 1 50.78 6 GLN B O 1
ATOM 888 N N . GLU B 1 7 ? -2.359 -1.642 -18.656 1 60.19 7 GLU B N 1
ATOM 889 C CA . GLU B 1 7 ? -1.752 -2.967 -18.734 1 60.19 7 GLU B CA 1
ATOM 890 C C . GLU B 1 7 ? -0.266 -2.916 -18.391 1 60.19 7 GLU B C 1
ATOM 892 O O . GLU B 1 7 ? 0.446 -2.01 -18.828 1 60.19 7 GLU B O 1
ATOM 897 N N . TRP B 1 8 ? 0.078 -3.512 -17.188 1 67.69 8 TRP B N 1
ATOM 898 C CA . TRP B 1 8 ? 1.481 -3.604 -16.812 1 67.69 8 TRP B CA 1
ATOM 899 C C . TRP B 1 8 ? 2.092 -4.922 -17.281 1 67.69 8 TRP B C 1
ATOM 901 O O . TRP B 1 8 ? 1.798 -5.98 -16.719 1 67.69 8 TRP B O 1
ATOM 911 N N . PRO B 1 9 ? 2.689 -4.918 -18.484 1 71.38 9 PRO B N 1
ATOM 912 C CA . PRO B 1 9 ? 3.346 -6.172 -18.875 1 71.38 9 PRO B CA 1
ATOM 913 C C . PRO B 1 9 ? 4.277 -6.707 -17.797 1 71.38 9 PRO B C 1
ATOM 915 O O . PRO B 1 9 ? 4.504 -7.918 -17.703 1 71.38 9 PRO B O 1
ATOM 918 N N . GLY B 1 10 ? 4.895 -5.824 -17.016 1 87.44 10 GLY B N 1
ATOM 919 C CA . GLY B 1 10 ? 5.797 -6.098 -15.914 1 87.44 10 GLY B CA 1
ATOM 920 C C . GLY B 1 10 ? 5.934 -4.93 -14.953 1 87.44 10 GLY B C 1
ATOM 921 O O . GLY B 1 10 ? 5.414 -3.844 -15.219 1 87.44 10 GLY B O 1
ATOM 922 N N . TRP B 1 11 ? 6.527 -5.246 -13.953 1 94.75 11 TRP B N 1
ATOM 923 C CA . TRP B 1 11 ? 6.66 -4.215 -12.922 1 94.75 11 TRP B CA 1
ATOM 924 C C . TRP B 1 11 ? 7.965 -3.445 -13.094 1 94.75 11 TRP B C 1
ATOM 926 O O . TRP B 1 11 ? 8.148 -2.383 -12.492 1 94.75 11 TRP B O 1
ATOM 936 N N . PHE B 1 12 ? 8.844 -4.047 -14 1 94.69 12 PHE B N 1
ATOM 937 C CA . PHE B 1 12 ? 10.148 -3.467 -14.273 1 94.69 12 PHE B CA 1
ATOM 938 C C . PHE B 1 12 ? 10.32 -3.217 -15.766 1 94.69 12 PHE B C 1
ATOM 940 O O . PHE B 1 12 ? 9.805 -3.973 -16.594 1 94.69 12 PHE B O 1
ATOM 947 N N . ASP B 1 13 ? 11.008 -2.156 -16.094 1 92.19 13 ASP B N 1
ATOM 948 C CA . ASP B 1 13 ? 11.25 -1.897 -17.5 1 92.19 13 ASP B CA 1
ATOM 949 C C . ASP B 1 13 ? 12.484 -2.645 -18 1 92.19 13 ASP B C 1
ATOM 951 O O . ASP B 1 13 ? 13.047 -3.475 -17.281 1 92.19 13 ASP B O 1
ATOM 955 N N . GLU B 1 14 ? 12.836 -2.328 -19.219 1 90.25 14 GLU B N 1
ATOM 956 C CA . GLU B 1 14 ? 13.914 -3.059 -19.875 1 90.25 14 GLU B CA 1
ATOM 957 C C . GLU B 1 14 ? 15.25 -2.822 -19.172 1 90.25 14 GLU B C 1
ATOM 959 O O . GLU B 1 14 ? 16.156 -3.645 -19.266 1 90.25 14 GLU B O 1
ATOM 964 N N . ARG B 1 15 ? 15.328 -1.738 -18.484 1 93.5 15 ARG B N 1
ATOM 965 C CA . ARG B 1 15 ? 16.562 -1.39 -17.797 1 93.5 15 ARG B CA 1
ATOM 966 C C . ARG B 1 15 ? 16.562 -1.925 -16.359 1 93.5 15 ARG B C 1
ATOM 968 O O . ARG B 1 15 ? 17.547 -1.756 -15.633 1 93.5 15 ARG B O 1
ATOM 975 N N . GLY B 1 16 ? 15.43 -2.482 -15.984 1 91.88 16 GLY B N 1
ATOM 976 C CA . GLY B 1 16 ? 15.352 -3.037 -14.641 1 91.88 16 GLY B CA 1
ATOM 977 C C . GLY B 1 16 ? 14.82 -2.049 -13.617 1 91.88 16 GLY B C 1
ATOM 978 O O . GLY B 1 16 ? 14.836 -2.32 -12.414 1 91.88 16 GLY B O 1
ATOM 979 N N . ASP B 1 17 ? 14.328 -0.917 -14.094 1 93 17 ASP B N 1
ATOM 980 C CA . ASP B 1 17 ? 13.773 0.088 -13.195 1 93 17 ASP B CA 1
ATOM 981 C C . ASP B 1 17 ? 12.352 -0.282 -12.773 1 93 17 ASP B C 1
ATOM 983 O O . ASP B 1 17 ? 11.555 -0.738 -13.594 1 93 17 ASP B O 1
ATOM 987 N N . PRO B 1 18 ? 12.117 -0.128 -11.484 1 94.12 18 PRO B N 1
ATOM 988 C CA . PRO B 1 18 ? 10.789 -0.491 -10.977 1 94.12 18 PRO B CA 1
ATOM 989 C C . PRO B 1 18 ? 9.727 0.552 -11.305 1 94.12 18 PRO B C 1
ATOM 991 O O . PRO B 1 18 ? 9.25 1.261 -10.414 1 94.12 18 PRO B O 1
ATOM 994 N N . VAL B 1 19 ? 9.234 0.598 -12.492 1 91.88 19 VAL B N 1
ATOM 995 C CA . VAL B 1 19 ? 8.312 1.618 -12.984 1 91.88 19 VAL B CA 1
ATOM 996 C C . VAL B 1 19 ? 6.977 1.499 -12.25 1 91.88 19 VAL B C 1
ATOM 998 O O . VAL B 1 19 ? 6.324 2.508 -11.969 1 91.88 19 VAL B O 1
ATOM 1001 N N . PHE B 1 20 ? 6.574 0.383 -11.938 1 91.75 20 PHE B N 1
ATOM 1002 C CA . PHE B 1 20 ? 5.332 0.16 -11.211 1 91.75 20 PHE B CA 1
ATOM 1003 C C . PHE B 1 20 ? 5.387 0.804 -9.828 1 91.75 20 PHE B C 1
ATOM 1005 O O . PHE B 1 20 ? 4.422 1.426 -9.391 1 91.75 20 PHE B O 1
ATOM 1012 N N . LEU B 1 21 ? 6.473 0.6 -9.141 1 93.25 21 LEU B N 1
ATOM 1013 C CA . LEU B 1 21 ? 6.633 1.144 -7.797 1 93.25 21 LEU B CA 1
ATOM 1014 C C . LEU B 1 21 ? 6.488 2.662 -7.805 1 93.25 21 LEU B C 1
ATOM 1016 O O . LEU B 1 21 ? 5.902 3.236 -6.883 1 93.25 21 LEU B O 1
ATOM 1020 N N . ARG B 1 22 ? 7.039 3.283 -8.836 1 91.12 22 ARG B N 1
ATOM 1021 C CA . ARG B 1 22 ? 6.895 4.73 -8.969 1 91.12 22 ARG B CA 1
ATOM 1022 C C . ARG B 1 22 ? 5.426 5.125 -9.094 1 91.12 22 ARG B C 1
ATOM 1024 O O . ARG B 1 22 ? 4.961 6.043 -8.414 1 91.12 22 ARG B O 1
ATOM 1031 N N . HIS B 1 23 ? 4.773 4.449 -9.906 1 88.25 23 HIS B N 1
ATOM 1032 C CA . HIS B 1 23 ? 3.348 4.699 -10.086 1 88.25 23 HIS B CA 1
ATOM 1033 C C . HIS B 1 23 ? 2.584 4.461 -8.781 1 88.25 23 HIS B C 1
ATOM 1035 O O . HIS B 1 23 ? 1.71 5.254 -8.422 1 88.25 23 HIS B O 1
ATOM 1041 N N . PHE B 1 24 ? 2.982 3.426 -8.156 1 88 24 PHE B N 1
ATOM 1042 C CA . PHE B 1 24 ? 2.379 3.014 -6.895 1 88 24 PHE B CA 1
ATOM 1043 C C . PHE B 1 24 ? 2.512 4.113 -5.844 1 88 24 PHE B C 1
ATOM 1045 O O . PHE B 1 24 ? 1.532 4.477 -5.191 1 88 24 PHE B O 1
ATOM 1052 N N . THR B 1 25 ? 3.602 4.746 -5.703 1 93.5 25 THR B N 1
ATOM 1053 C CA . THR B 1 25 ? 3.84 5.75 -4.672 1 93.5 25 THR B CA 1
ATOM 1054 C C . THR B 1 25 ? 3.297 7.109 -5.109 1 93.5 25 THR B C 1
ATOM 1056 O O . THR B 1 25 ? 2.934 7.938 -4.27 1 93.5 25 THR B O 1
ATOM 1059 N N . GLU B 1 26 ? 3.301 7.348 -6.402 1 91.25 26 GLU B N 1
ATOM 1060 C CA . GLU B 1 26 ? 2.797 8.609 -6.93 1 91.25 26 GLU B CA 1
ATOM 1061 C C . GLU B 1 26 ? 1.338 8.828 -6.539 1 91.25 26 GLU B C 1
ATOM 1063 O O . GLU B 1 26 ? 0.906 9.969 -6.344 1 91.25 26 GLU B O 1
ATOM 1068 N N . ARG B 1 27 ? 0.64 7.801 -6.414 1 87.81 27 ARG B N 1
ATOM 1069 C CA . ARG B 1 27 ? -0.762 7.902 -6.02 1 87.81 27 ARG B CA 1
ATOM 1070 C C . ARG B 1 27 ? -0.897 8.547 -4.641 1 87.81 27 ARG B C 1
ATOM 1072 O O . ARG B 1 27 ? -1.781 9.375 -4.426 1 87.81 27 ARG B O 1
ATOM 1079 N N . LEU B 1 28 ? -0.087 8.148 -3.732 1 89.69 28 LEU B N 1
ATOM 1080 C CA . LEU B 1 28 ? -0.091 8.734 -2.393 1 89.69 28 LEU B CA 1
ATOM 1081 C C . LEU B 1 28 ? 0.343 10.195 -2.434 1 89.69 28 LEU B C 1
ATOM 1083 O O . LEU B 1 28 ? -0.316 11.055 -1.85 1 89.69 28 LEU B O 1
ATOM 1087 N N . VAL B 1 29 ? 1.447 10.414 -3.148 1 90.94 29 VAL B N 1
ATOM 1088 C CA . VAL B 1 29 ? 2.031 11.758 -3.186 1 90.94 29 VAL B CA 1
ATOM 1089 C C . VAL B 1 29 ? 1.027 12.742 -3.779 1 90.94 29 VAL B C 1
ATOM 1091 O O . VAL B 1 29 ? 0.775 13.797 -3.201 1 90.94 29 VAL B O 1
ATOM 1094 N N . ASP B 1 30 ? 0.458 12.336 -4.875 1 90.69 30 ASP B N 1
ATOM 1095 C CA . ASP B 1 30 ? -0.532 13.195 -5.52 1 90.69 30 ASP B CA 1
ATOM 1096 C C . ASP B 1 30 ? -1.75 13.398 -4.621 1 90.69 30 ASP B C 1
ATOM 1098 O O . ASP B 1 30 ? -2.279 14.508 -4.531 1 90.69 30 ASP B O 1
ATOM 1102 N N . GLY B 1 31 ? -2.189 12.375 -3.99 1 90.38 31 GLY B N 1
ATOM 1103 C CA . GLY B 1 31 ? -3.338 12.453 -3.102 1 90.38 31 GLY B CA 1
ATOM 1104 C C . GLY B 1 31 ? -3.113 13.375 -1.917 1 90.38 31 GLY B C 1
ATOM 1105 O O . GLY B 1 31 ? -4.004 14.141 -1.543 1 90.38 31 GLY B O 1
ATOM 1106 N N . LEU B 1 32 ? -1.947 13.305 -1.37 1 90.75 32 LEU B N 1
ATOM 1107 C CA . LEU B 1 32 ? -1.648 14.125 -0.198 1 90.75 32 LEU B CA 1
ATOM 1108 C C . LEU B 1 32 ? -1.367 15.562 -0.597 1 90.75 32 LEU B C 1
ATOM 1110 O O . LEU B 1 32 ? -1.654 16.5 0.164 1 90.75 32 LEU B O 1
ATOM 1114 N N . ALA B 1 33 ? -0.78 15.703 -1.754 1 87 33 ALA B N 1
ATOM 1115 C CA . ALA B 1 33 ? -0.433 17.047 -2.23 1 87 33 ALA B CA 1
ATOM 1116 C C . ALA B 1 33 ? -1.671 17.797 -2.713 1 87 33 ALA B C 1
ATOM 1118 O O . ALA B 1 33 ? -1.714 19.016 -2.674 1 87 33 ALA B O 1
ATOM 1119 N N . SER B 1 34 ?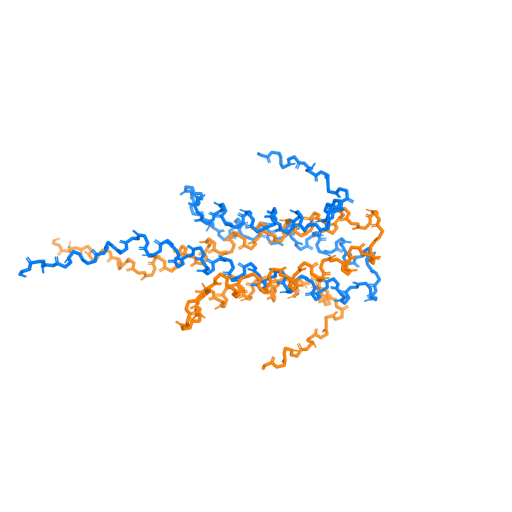 -2.625 17.094 -3.213 1 88.44 34 SER B N 1
ATOM 1120 C CA . SER B 1 34 ? -3.867 17.672 -3.721 1 88.44 34 SER B CA 1
ATOM 1121 C C . SER B 1 34 ? -5.082 16.906 -3.189 1 88.44 34 SER B C 1
ATOM 1123 O O . SER B 1 34 ? -5.75 16.203 -3.941 1 88.44 34 SER B O 1
ATOM 1125 N N . PRO B 1 35 ? -5.363 17.156 -1.926 1 86.75 35 PRO B N 1
ATOM 1126 C CA . PRO B 1 35 ? -6.48 16.422 -1.33 1 86.75 35 PRO B CA 1
ATOM 1127 C C . PRO B 1 35 ? -7.828 16.812 -1.936 1 86.75 35 PRO B C 1
ATOM 1129 O O . PRO B 1 35 ? -7.969 17.906 -2.496 1 86.75 35 PRO B O 1
ATOM 1132 N N . PRO B 1 36 ? -8.719 15.844 -1.908 1 87.31 36 PRO B N 1
ATOM 1133 C CA . PRO B 1 36 ? -10.055 16.188 -2.4 1 87.31 36 PRO B CA 1
ATOM 1134 C C . PRO B 1 36 ? -10.695 17.328 -1.628 1 87.31 36 PRO B C 1
ATOM 1136 O O . PRO B 1 36 ? -10.391 17.531 -0.45 1 87.31 36 PRO B O 1
ATOM 1139 N N . ALA B 1 37 ? -11.594 17.984 -2.316 1 89.06 37 ALA B N 1
ATOM 1140 C CA . ALA B 1 37 ? -12.297 19.125 -1.711 1 89.06 37 ALA B CA 1
ATOM 1141 C C . ALA B 1 37 ? -13.141 18.672 -0.524 1 89.06 37 ALA B C 1
ATOM 1143 O O . ALA B 1 37 ? -13.141 19.312 0.528 1 89.06 37 ALA B O 1
ATOM 1144 N N . ALA B 1 38 ? -13.852 17.516 -0.76 1 91.38 38 ALA B N 1
ATOM 1145 C CA . ALA B 1 38 ? -14.656 16.953 0.327 1 91.38 38 ALA B CA 1
ATOM 1146 C C . ALA B 1 38 ? -13.828 16.031 1.21 1 91.38 38 ALA B C 1
ATOM 1148 O O . ALA B 1 38 ? -13.016 15.25 0.709 1 91.38 38 ALA B O 1
ATOM 1149 N N . PRO B 1 39 ? -14.07 16.172 2.498 1 91.69 39 PRO B N 1
ATOM 1150 C CA . PRO B 1 39 ? -13.344 15.273 3.402 1 91.69 39 PRO B CA 1
ATOM 1151 C C . PRO B 1 39 ? -13.656 13.797 3.15 1 91.69 39 PRO B C 1
ATOM 1153 O O . PRO B 1 39 ? -14.773 13.461 2.748 1 91.69 39 PRO B O 1
ATOM 1156 N N . VAL B 1 40 ? -12.617 12.992 3.348 1 95.19 40 VAL B N 1
ATOM 1157 C CA . VAL B 1 40 ? -12.805 11.547 3.289 1 95.19 40 VAL B CA 1
ATOM 1158 C C . VAL B 1 40 ? -13.625 11.086 4.492 1 95.19 40 VAL B C 1
ATOM 1160 O O . VAL B 1 40 ? -13.227 11.297 5.641 1 95.19 40 VAL B O 1
ATOM 1163 N N . ASP B 1 41 ? -14.805 10.453 4.227 1 94.94 41 ASP B N 1
ATOM 1164 C CA . ASP B 1 41 ? -15.625 9.984 5.34 1 94.94 41 ASP B CA 1
ATOM 1165 C C . ASP B 1 41 ? -15.453 8.484 5.562 1 94.94 41 ASP B C 1
ATOM 1167 O O . ASP B 1 41 ? -14.812 7.805 4.754 1 94.94 41 ASP B O 1
ATOM 1171 N N . VAL B 1 42 ? -16.062 8.023 6.582 1 94.38 42 VAL B N 1
ATOM 1172 C CA . VAL B 1 42 ? -15.914 6.645 7.023 1 94.38 42 VAL B CA 1
ATOM 1173 C C . VAL B 1 42 ? -16.531 5.703 5.992 1 94.38 42 VAL B C 1
ATOM 1175 O O . VAL B 1 42 ? -16 4.625 5.727 1 94.38 42 VAL B O 1
ATOM 1178 N N . ALA B 1 43 ? -17.609 6.113 5.391 1 96.5 43 ALA B N 1
ATOM 1179 C CA . ALA B 1 43 ? -18.281 5.273 4.398 1 96.5 43 ALA B CA 1
ATOM 1180 C C . ALA B 1 43 ? -17.391 5.047 3.182 1 96.5 43 ALA B C 1
ATOM 1182 O O . ALA B 1 43 ? -17.328 3.934 2.652 1 96.5 43 ALA B O 1
ATOM 1183 N N . THR B 1 44 ? -16.703 6.125 2.738 1 96.75 44 THR B N 1
ATOM 1184 C CA . THR B 1 44 ? -15.773 6.031 1.624 1 96.75 44 THR B CA 1
ATOM 1185 C C . THR B 1 44 ? -14.617 5.09 1.963 1 96.75 44 THR B C 1
ATOM 1187 O O . THR B 1 44 ? -14.242 4.246 1.147 1 96.75 44 THR B O 1
ATOM 1190 N N . LEU B 1 45 ? -14.117 5.156 3.135 1 95.75 45 LEU B N 1
ATOM 1191 C CA . LEU B 1 45 ? -13.031 4.293 3.586 1 95.75 45 LEU B CA 1
ATOM 1192 C C . LEU B 1 45 ? -13.477 2.836 3.637 1 95.75 45 LEU B C 1
ATOM 1194 O O . LEU B 1 45 ? -12.75 1.944 3.184 1 95.75 45 LEU B O 1
ATOM 1198 N N . GLN B 1 46 ? -14.633 2.65 4.133 1 96.38 46 GLN B N 1
ATOM 1199 C CA . GLN B 1 46 ? -15.156 1.294 4.254 1 96.38 46 GLN B CA 1
ATOM 1200 C C . GLN B 1 46 ? -15.414 0.677 2.881 1 96.38 46 GLN B C 1
ATOM 1202 O O . GLN B 1 46 ? -15.148 -0.509 2.67 1 96.38 46 GLN B O 1
ATOM 1207 N N . ALA B 1 47 ? -15.938 1.447 1.967 1 97.75 47 ALA B N 1
ATOM 1208 C CA . ALA B 1 47 ? -16.172 0.965 0.608 1 97.75 47 ALA B CA 1
ATOM 1209 C C . ALA B 1 47 ? -14.859 0.562 -0.064 1 97.75 47 ALA B C 1
ATOM 1211 O O . ALA B 1 47 ? -14.781 -0.489 -0.704 1 97.75 47 ALA B O 1
ATOM 1212 N N . GLN B 1 48 ? -13.875 1.41 0.115 1 97.31 48 GLN B N 1
ATOM 1213 C CA . GLN B 1 48 ? -12.578 1.094 -0.479 1 97.31 48 GLN B CA 1
ATOM 1214 C C . GLN B 1 48 ? -11.945 -0.118 0.197 1 97.31 48 GLN B C 1
ATOM 1216 O O . GLN B 1 48 ? -11.289 -0.929 -0.459 1 97.31 48 GLN B O 1
ATOM 1221 N N . ALA B 1 49 ? -12.094 -0.298 1.53 1 97.31 49 ALA B N 1
ATOM 1222 C CA . ALA B 1 49 ? -11.594 -1.468 2.244 1 97.31 49 ALA B CA 1
ATOM 1223 C C . ALA B 1 49 ? -12.25 -2.748 1.73 1 97.31 49 ALA B C 1
ATOM 1225 O O . ALA B 1 49 ? -11.586 -3.773 1.577 1 97.31 49 ALA B O 1
ATOM 1226 N N . ARG B 1 50 ? -13.516 -2.666 1.44 1 97.62 50 ARG B N 1
ATOM 1227 C CA . ARG B 1 50 ? -14.227 -3.822 0.904 1 97.62 50 ARG B CA 1
ATOM 1228 C C . ARG B 1 50 ? -13.703 -4.195 -0.479 1 97.62 50 ARG B C 1
ATOM 1230 O O . ARG B 1 50 ? -13.555 -5.375 -0.795 1 97.62 50 ARG B O 1
ATOM 1237 N N . ARG B 1 51 ? -13.453 -3.191 -1.292 1 97.94 51 ARG B N 1
ATOM 1238 C CA . ARG B 1 51 ? -12.891 -3.432 -2.617 1 97.94 51 ARG B CA 1
ATOM 1239 C C . ARG B 1 51 ? -11.523 -4.09 -2.521 1 97.94 51 ARG B C 1
ATOM 1241 O O . ARG B 1 51 ? -11.242 -5.062 -3.225 1 97.94 51 ARG B O 1
ATOM 1248 N N . ALA B 1 52 ? -10.695 -3.582 -1.621 1 97.81 52 ALA B N 1
ATOM 1249 C CA . ALA B 1 52 ? -9.359 -4.137 -1.421 1 97.81 52 ALA B CA 1
ATOM 1250 C C . ALA B 1 52 ? -9.43 -5.566 -0.889 1 97.81 52 ALA B C 1
ATOM 1252 O O . ALA B 1 52 ? -8.68 -6.441 -1.331 1 97.81 52 ALA B O 1
ATOM 1253 N N . ALA B 1 53 ? -10.359 -5.801 0.037 1 97.75 53 ALA B N 1
ATOM 1254 C CA . ALA B 1 53 ? -10.531 -7.145 0.59 1 97.75 53 ALA B CA 1
ATOM 1255 C C . ALA B 1 53 ? -10.977 -8.125 -0.488 1 97.75 53 ALA B C 1
ATOM 1257 O O . ALA B 1 53 ? -10.516 -9.273 -0.521 1 97.75 53 ALA B O 1
ATOM 1258 N N . ALA B 1 54 ? -11.859 -7.699 -1.371 1 97.81 54 ALA B N 1
ATOM 1259 C CA . ALA B 1 54 ? -12.328 -8.555 -2.457 1 97.81 54 ALA B CA 1
ATOM 1260 C C . ALA B 1 54 ? -11.195 -8.914 -3.404 1 97.81 54 ALA B C 1
ATOM 1262 O O . ALA B 1 54 ? -11.07 -10.07 -3.83 1 97.81 54 ALA B O 1
ATOM 1263 N N . CYS B 1 55 ? -10.391 -7.918 -3.678 1 97.12 55 CYS B N 1
ATOM 1264 C CA . CYS B 1 55 ? -9.242 -8.164 -4.547 1 97.12 55 CYS B CA 1
ATOM 1265 C C . CYS B 1 55 ? -8.242 -9.102 -3.883 1 97.12 55 CYS B C 1
ATOM 1267 O O . CYS B 1 55 ? -7.742 -10.031 -4.52 1 97.12 55 CYS B O 1
ATOM 1269 N N . LEU B 1 56 ? -7.949 -8.961 -2.6 1 97.06 56 LEU B N 1
ATOM 1270 C CA . LEU B 1 56 ? -7.043 -9.812 -1.847 1 97.06 56 LEU B CA 1
ATOM 1271 C C . LEU B 1 56 ? -7.547 -11.258 -1.823 1 97.06 56 LEU B C 1
ATOM 1273 O O . LEU B 1 56 ? -6.762 -12.195 -1.937 1 97.06 56 LEU B O 1
ATOM 1277 N N . ARG B 1 57 ? -8.844 -11.383 -1.706 1 96.81 57 ARG B N 1
ATOM 1278 C CA . ARG B 1 57 ? -9.438 -12.711 -1.69 1 96.81 57 ARG B CA 1
ATOM 1279 C C . ARG B 1 57 ? -9.211 -13.43 -3.018 1 96.81 57 ARG B C 1
ATOM 1281 O O . ARG B 1 57 ? -8.891 -14.617 -3.041 1 96.81 57 ARG B O 1
ATOM 1288 N N . ARG B 1 58 ? -9.406 -12.734 -4.094 1 96.69 58 ARG B N 1
ATOM 1289 C CA . ARG B 1 58 ? -9.156 -13.289 -5.422 1 96.69 58 ARG B CA 1
ATOM 1290 C C . ARG B 1 58 ? -7.699 -13.703 -5.578 1 96.69 58 ARG B C 1
ATOM 1292 O O . ARG B 1 58 ? -7.41 -14.805 -6.051 1 96.69 58 ARG B O 1
ATOM 1299 N N . VAL B 1 59 ? -6.809 -12.867 -5.145 1 96.81 59 VAL B N 1
ATOM 1300 C CA . VAL B 1 59 ? -5.379 -13.133 -5.273 1 96.81 59 VAL B CA 1
ATOM 1301 C C . VAL B 1 59 ? -4.996 -14.336 -4.406 1 96.81 59 VAL B C 1
ATOM 1303 O O . VAL B 1 59 ? -4.223 -15.195 -4.832 1 96.81 59 VAL B O 1
ATOM 1306 N N . GLU B 1 60 ? -5.52 -14.375 -3.197 1 95.62 60 GLU B N 1
ATOM 1307 C CA . GLU B 1 60 ? -5.199 -15.484 -2.305 1 95.62 60 GLU B CA 1
ATOM 1308 C C . GLU B 1 60 ? -5.578 -16.828 -2.936 1 95.62 60 GLU B C 1
ATOM 1310 O O . GLU B 1 60 ? -4.855 -17.812 -2.783 1 95.62 60 GLU B O 1
ATOM 1315 N N . ARG B 1 61 ? -6.637 -16.906 -3.703 1 94.56 61 ARG B N 1
ATOM 1316 C CA . ARG B 1 61 ? -7.117 -18.125 -4.336 1 94.56 61 ARG B CA 1
ATOM 1317 C C . ARG B 1 61 ? -6.227 -18.516 -5.508 1 94.56 61 ARG B C 1
ATOM 1319 O O . ARG B 1 61 ? -6.195 -19.688 -5.906 1 94.56 61 ARG B O 1
ATOM 1326 N N . LEU B 1 62 ? -5.578 -17.531 -6.023 1 95.25 62 LEU B N 1
ATOM 1327 C CA . LEU B 1 62 ? -4.746 -17.766 -7.199 1 95.25 62 LEU B CA 1
ATOM 1328 C C . LEU B 1 62 ? -3.354 -18.234 -6.793 1 95.25 62 LEU B C 1
ATOM 1330 O O . LEU B 1 62 ? -2.637 -18.844 -7.598 1 95.25 62 LEU B O 1
ATOM 1334 N N . LEU B 1 63 ? -2.961 -17.969 -5.582 1 94.25 63 LEU B N 1
ATOM 1335 C CA . LEU B 1 63 ? -1.595 -18.219 -5.141 1 94.25 63 LEU B CA 1
ATOM 1336 C C . LEU B 1 63 ? -1.5 -19.562 -4.402 1 94.25 63 LEU B C 1
ATOM 1338 O O . LEU B 1 63 ? -2.416 -19.938 -3.668 1 94.25 63 LEU B O 1
ATOM 1342 N N . THR B 1 64 ? -0.362 -20.234 -4.617 1 91.5 64 THR B N 1
ATOM 1343 C CA . THR B 1 64 ? -0.024 -21.359 -3.77 1 91.5 64 THR B CA 1
ATOM 1344 C C . THR B 1 64 ? 0.484 -20.891 -2.408 1 91.5 64 THR B C 1
ATOM 1346 O O . THR B 1 64 ? 0.872 -19.734 -2.254 1 91.5 64 THR B O 1
ATOM 1349 N N . PRO B 1 65 ? 0.419 -21.703 -1.444 1 86 65 PRO B N 1
ATOM 1350 C CA . PRO B 1 65 ? 0.975 -21.328 -0.143 1 86 65 PRO B CA 1
ATOM 1351 C C . PRO B 1 65 ? 2.426 -20.859 -0.236 1 86 65 PRO B C 1
ATOM 1353 O O . PRO B 1 65 ? 2.822 -19.938 0.472 1 86 65 PRO B O 1
ATOM 1356 N N . GLU B 1 66 ? 3.184 -21.469 -1.146 1 88.31 66 GLU B N 1
ATOM 1357 C CA . GLU B 1 66 ? 4.586 -21.109 -1.334 1 88.31 66 GLU B CA 1
ATOM 1358 C C . GLU B 1 66 ? 4.73 -19.719 -1.95 1 88.31 66 GLU B C 1
ATOM 1360 O O . GLU B 1 66 ? 5.703 -19.016 -1.687 1 88.31 66 GLU B O 1
ATOM 1365 N N . GLN B 1 67 ? 3.736 -19.344 -2.738 1 92.44 67 GLN B N 1
ATOM 1366 C CA . GLN B 1 67 ? 3.754 -18.031 -3.377 1 92.44 67 GLN B CA 1
ATOM 1367 C C . GLN B 1 67 ? 3.246 -16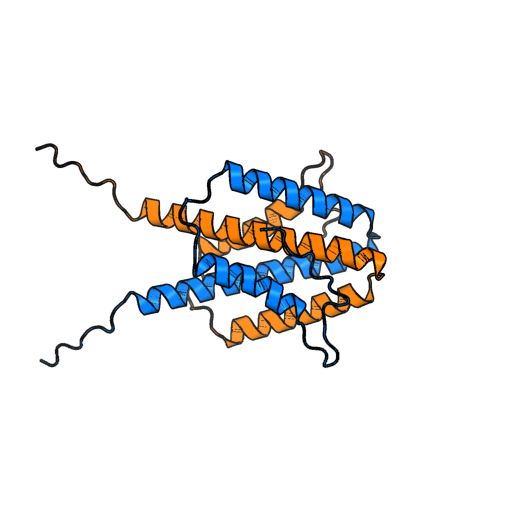.953 -2.428 1 92.44 67 GLN B C 1
ATOM 1369 O O . GLN B 1 67 ? 3.645 -15.797 -2.533 1 92.44 67 GLN B O 1
ATOM 1374 N N . ARG B 1 68 ? 2.459 -17.297 -1.479 1 92.94 68 ARG B N 1
ATOM 1375 C CA . ARG B 1 68 ? 1.792 -16.312 -0.624 1 92.94 68 ARG B CA 1
ATOM 1376 C C . ARG B 1 68 ? 2.781 -15.664 0.334 1 92.94 68 ARG B C 1
ATOM 1378 O O . ARG B 1 68 ? 2.674 -14.469 0.627 1 92.94 68 ARG B O 1
ATOM 1385 N N . ALA B 1 69 ? 3.705 -16.453 0.758 1 91.25 69 ALA B N 1
ATOM 1386 C CA . ALA B 1 69 ? 4.637 -15.922 1.755 1 91.25 69 ALA B CA 1
ATOM 1387 C C . ALA B 1 69 ? 5.445 -14.758 1.19 1 91.25 69 ALA B C 1
ATOM 1389 O O . ALA B 1 69 ? 5.438 -13.664 1.753 1 91.25 69 ALA B O 1
ATOM 1390 N N . PRO B 1 70 ? 6.062 -14.977 0.04 1 93.44 70 PRO B N 1
ATOM 1391 C CA . PRO B 1 70 ? 6.801 -13.844 -0.519 1 93.44 70 PRO B CA 1
ATOM 1392 C C . PRO B 1 70 ? 5.887 -12.68 -0.917 1 93.44 70 PRO B C 1
ATOM 1394 O O . PRO B 1 70 ? 6.289 -11.516 -0.832 1 93.44 70 PRO B O 1
ATOM 1397 N N . VAL B 1 71 ? 4.688 -12.93 -1.376 1 95.25 71 VAL B N 1
ATOM 1398 C CA . VAL B 1 71 ? 3.75 -11.867 -1.709 1 95.25 71 VAL B CA 1
ATOM 1399 C C . VAL B 1 71 ? 3.383 -11.086 -0.448 1 95.25 71 VAL B C 1
ATOM 1401 O O . VAL B 1 71 ? 3.346 -9.859 -0.461 1 95.25 71 VAL B O 1
ATOM 1404 N N . THR B 1 72 ? 3.168 -11.789 0.646 1 94.12 72 THR B N 1
ATOM 1405 C CA . THR B 1 72 ? 2.861 -11.156 1.924 1 94.12 72 THR B CA 1
ATOM 1406 C C . THR B 1 72 ? 4.004 -10.25 2.365 1 94.12 72 THR B C 1
ATOM 1408 O O . THR B 1 72 ? 3.773 -9.109 2.773 1 94.12 72 THR B O 1
ATOM 1411 N N . GLU B 1 73 ? 5.172 -10.758 2.293 1 93.31 73 GLU B N 1
ATOM 1412 C CA . GLU B 1 73 ? 6.348 -9.961 2.631 1 93.31 73 GLU B CA 1
ATOM 1413 C C . GLU B 1 73 ? 6.418 -8.695 1.789 1 93.31 73 GLU B C 1
ATOM 1415 O O . GLU B 1 73 ? 6.699 -7.609 2.311 1 93.31 73 GLU B O 1
ATOM 1420 N N . CYS B 1 74 ? 6.156 -8.836 0.522 1 95.5 74 CYS B N 1
ATOM 1421 C CA . CYS B 1 74 ? 6.223 -7.691 -0.383 1 95.5 74 CYS B CA 1
ATOM 1422 C C . CYS B 1 74 ? 5.148 -6.664 -0.044 1 95.5 74 CYS B C 1
ATOM 1424 O O . CYS B 1 74 ? 5.414 -5.461 -0.044 1 95.5 74 CYS B O 1
ATOM 1426 N N . LEU B 1 75 ? 3.947 -7.137 0.238 1 94.62 75 LEU B N 1
ATOM 1427 C CA . LEU B 1 75 ? 2.867 -6.242 0.631 1 94.62 75 LEU B CA 1
ATOM 1428 C C . LEU B 1 75 ? 3.242 -5.453 1.881 1 94.62 75 LEU B C 1
ATOM 1430 O O . LEU B 1 75 ? 2.98 -4.25 1.964 1 94.62 75 LEU B O 1
ATOM 1434 N N . LEU B 1 76 ? 3.875 -6.082 2.793 1 93.56 76 LEU B N 1
ATOM 1435 C CA . LEU B 1 76 ? 4.27 -5.426 4.035 1 93.56 76 LEU B CA 1
ATOM 1436 C C . LEU B 1 76 ? 5.395 -4.426 3.789 1 93.56 76 LEU B C 1
ATOM 1438 O O . LEU B 1 76 ? 5.414 -3.348 4.391 1 93.56 76 LEU B O 1
ATOM 1442 N N . GLU B 1 77 ? 6.328 -4.738 2.883 1 94.62 77 GLU B N 1
ATOM 1443 C CA . GLU B 1 77 ? 7.379 -3.797 2.506 1 94.62 77 GLU B CA 1
ATOM 1444 C C . GLU B 1 77 ? 6.797 -2.564 1.821 1 94.62 77 GLU B C 1
ATOM 1446 O O . GLU B 1 77 ? 7.266 -1.445 2.043 1 94.62 77 GLU B O 1
ATOM 1451 N N . LEU B 1 78 ? 5.809 -2.811 0.976 1 95 78 LEU B N 1
ATOM 1452 C CA . LEU B 1 78 ? 5.145 -1.7 0.3 1 95 78 LEU B CA 1
ATOM 1453 C C . LEU B 1 78 ? 4.422 -0.808 1.303 1 95 78 LEU B C 1
ATOM 1455 O O . LEU B 1 78 ? 4.406 0.416 1.151 1 95 78 LEU B O 1
ATOM 1459 N N . ALA B 1 79 ? 3.828 -1.414 2.338 1 93.88 79 ALA B N 1
ATOM 1460 C CA . ALA B 1 79 ? 3.166 -0.633 3.379 1 93.88 79 ALA B CA 1
ATOM 1461 C C . ALA B 1 79 ? 4.16 0.273 4.102 1 93.88 79 ALA B C 1
ATOM 1463 O O . ALA B 1 79 ? 3.857 1.434 4.387 1 93.88 79 ALA B O 1
ATOM 1464 N N . VAL B 1 80 ? 5.301 -0.247 4.434 1 94.44 80 VAL B N 1
ATOM 1465 C CA . VAL B 1 80 ? 6.328 0.543 5.105 1 94.44 80 VAL B CA 1
ATOM 1466 C C . VAL B 1 80 ? 6.762 1.698 4.203 1 94.44 80 VAL B C 1
ATOM 1468 O O . VAL B 1 80 ? 6.855 2.842 4.656 1 94.44 80 VAL B O 1
ATOM 1471 N N . LEU B 1 81 ? 7.031 1.385 2.955 1 95.69 81 LEU B N 1
ATOM 1472 C CA . LEU B 1 81 ? 7.434 2.42 2.01 1 95.69 81 LEU B CA 1
ATOM 1473 C C . LEU B 1 81 ? 6.383 3.521 1.93 1 95.69 81 LEU B C 1
ATOM 1475 O O . LEU B 1 81 ? 6.719 4.707 1.944 1 95.69 81 LEU B O 1
ATOM 1479 N N . TYR B 1 82 ? 5.172 3.115 1.845 1 95.06 82 TYR B N 1
ATOM 1480 C CA . TYR B 1 82 ? 4.078 4.07 1.717 1 95.06 82 TYR B CA 1
ATOM 1481 C C . TYR B 1 82 ? 3.973 4.949 2.955 1 95.06 82 TYR B C 1
ATOM 1483 O O . TYR B 1 82 ? 3.744 6.156 2.848 1 95.06 82 TYR B O 1
ATOM 1491 N N . THR B 1 83 ? 4.125 4.34 4.082 1 94.88 83 THR B N 1
ATOM 1492 C CA . THR B 1 83 ? 4.09 5.086 5.336 1 94.88 83 THR B CA 1
ATOM 1493 C C . THR B 1 83 ? 5.207 6.125 5.383 1 94.88 83 THR B C 1
ATOM 1495 O O . THR B 1 83 ? 4.969 7.285 5.711 1 94.88 83 THR B O 1
ATOM 1498 N N . LEU B 1 84 ? 6.395 5.711 5 1 94.75 84 LEU B N 1
ATOM 1499 C CA . LEU B 1 84 ? 7.539 6.617 4.992 1 94.75 84 LEU B CA 1
ATOM 1500 C C . LEU B 1 84 ? 7.332 7.742 3.984 1 94.75 84 LEU B C 1
ATOM 1502 O O . LEU B 1 84 ? 7.688 8.891 4.254 1 94.75 84 LEU B O 1
ATOM 1506 N N . GLN B 1 85 ? 6.785 7.406 2.834 1 94.56 85 GLN B N 1
ATOM 1507 C CA . GLN B 1 85 ? 6.484 8.406 1.819 1 94.56 85 GLN B CA 1
ATOM 1508 C C . GLN B 1 85 ? 5.496 9.445 2.348 1 94.56 85 GLN B C 1
ATOM 1510 O O . GLN B 1 85 ? 5.664 10.648 2.123 1 94.56 85 GLN B O 1
ATOM 1515 N N . ALA B 1 86 ? 4.473 8.969 2.984 1 93.94 86 ALA B N 1
ATOM 1516 C CA . ALA B 1 86 ? 3.473 9.875 3.549 1 93.94 86 ALA B CA 1
ATOM 1517 C C . ALA B 1 86 ? 4.105 10.82 4.562 1 93.94 86 ALA B C 1
ATOM 1519 O O . ALA B 1 86 ? 3.859 12.031 4.527 1 93.94 86 ALA B O 1
ATOM 1520 N N . LEU B 1 87 ? 4.895 10.289 5.469 1 93.44 87 LEU B N 1
ATOM 1521 C CA . LEU B 1 87 ? 5.562 11.109 6.477 1 93.44 87 LEU B CA 1
ATOM 1522 C C . LEU B 1 87 ? 6.461 12.148 5.824 1 93.44 87 LEU B C 1
ATOM 1524 O O . LEU B 1 87 ? 6.504 13.305 6.262 1 93.44 87 LEU B O 1
ATOM 1528 N N . PHE B 1 88 ? 7.133 11.695 4.82 1 93.69 88 PHE B N 1
ATOM 1529 C CA . PHE B 1 88 ? 8.039 12.594 4.109 1 93.69 88 PHE B CA 1
ATOM 1530 C C . PHE B 1 88 ? 7.273 13.75 3.48 1 93.69 88 PHE B C 1
ATOM 1532 O O . PHE B 1 88 ? 7.68 14.906 3.604 1 93.69 88 PHE B O 1
ATOM 1539 N N . VAL B 1 89 ? 6.18 13.484 2.816 1 91.75 89 VAL B N 1
ATOM 1540 C CA . VAL B 1 89 ? 5.352 14.492 2.168 1 91.75 89 VAL B CA 1
ATOM 1541 C C . VAL B 1 89 ? 4.82 15.469 3.213 1 91.75 89 VAL B C 1
ATOM 1543 O O . VAL B 1 89 ? 4.809 16.688 2.988 1 91.75 89 VAL B O 1
ATOM 1546 N N . LEU B 1 90 ? 4.457 15.008 4.348 1 88.25 90 LEU B N 1
ATOM 1547 C CA . LEU B 1 90 ? 3.893 15.836 5.402 1 88.25 90 LEU B CA 1
ATOM 1548 C C . LEU B 1 90 ? 4.957 16.75 6.004 1 88.25 90 LEU B C 1
ATOM 1550 O O . LEU B 1 90 ? 4.68 17.906 6.336 1 88.25 90 LEU B O 1
ATOM 1554 N N . GLN B 1 91 ? 6.098 16.266 6.188 1 87.38 91 GLN B N 1
ATOM 1555 C CA . GLN B 1 91 ? 7.215 17.062 6.688 1 87.38 91 GLN B CA 1
ATOM 1556 C C . GLN B 1 91 ? 7.543 18.219 5.738 1 87.38 91 GLN B C 1
ATOM 1558 O O . GLN B 1 91 ? 7.832 19.328 6.18 1 87.38 91 GLN B O 1
ATOM 1563 N N . GLU B 1 92 ? 7.512 17.891 4.461 1 85.06 92 GLU B N 1
ATOM 1564 C CA . GLU B 1 92 ? 7.832 18.906 3.455 1 85.06 92 GLU B CA 1
ATOM 1565 C C . GLU B 1 92 ? 6.762 19.984 3.402 1 85.06 92 GLU B C 1
ATOM 1567 O O . GLU B 1 92 ? 7.059 21.156 3.117 1 85.06 92 GLU B O 1
ATOM 1572 N N . SER B 1 93 ? 5.574 19.641 3.686 1 79.19 93 SER B N 1
ATOM 1573 C CA . SER B 1 93 ? 4.469 20.609 3.689 1 79.19 93 SER B CA 1
ATOM 1574 C C . SER B 1 93 ? 4.547 21.531 4.898 1 79.19 93 SER B C 1
ATOM 1576 O O . SER B 1 93 ? 4.211 22.703 4.805 1 79.19 93 SER B O 1
ATOM 1578 N N . ARG B 1 94 ? 4.938 21.078 6 1 74.81 94 ARG B N 1
ATOM 1579 C CA . ARG B 1 94 ? 5.066 21.875 7.219 1 74.81 94 ARG B CA 1
ATOM 1580 C C . ARG B 1 94 ? 6.238 22.844 7.109 1 74.81 94 ARG B C 1
ATOM 1582 O O . ARG B 1 94 ? 6.191 23.938 7.66 1 74.81 94 ARG B O 1
ATOM 1589 N N . SER B 1 95 ? 7.281 22.328 6.516 1 70.38 95 SER B N 1
ATOM 1590 C CA . SER B 1 95 ? 8.453 23.188 6.352 1 70.38 95 SER B CA 1
ATOM 1591 C C . SER B 1 95 ? 8.141 24.375 5.445 1 70.38 95 SER B C 1
ATOM 1593 O O . SER B 1 95 ? 8.75 25.438 5.582 1 70.38 95 SER B O 1
ATOM 1595 N N . LEU B 1 96 ? 7.258 24.234 4.57 1 65.75 96 LEU B N 1
ATOM 1596 C CA . LEU B 1 96 ? 6.867 25.297 3.656 1 65.75 96 LEU B CA 1
ATOM 1597 C C . LEU B 1 96 ? 5.941 26.297 4.348 1 65.75 96 LEU B C 1
ATOM 1599 O O . LEU B 1 96 ? 5.879 27.453 3.957 1 65.75 96 LEU B O 1
ATOM 1603 N N . GLU B 1 97 ? 5.172 25.891 5.367 1 64.5 97 GLU B N 1
ATOM 1604 C CA . GLU B 1 97 ? 4.262 26.766 6.098 1 64.5 97 GLU B CA 1
ATOM 1605 C C . GLU B 1 97 ? 5.008 27.609 7.133 1 64.5 97 GLU B C 1
ATOM 1607 O O . GLU B 1 97 ? 4.547 28.688 7.52 1 64.5 97 GLU B O 1
ATOM 1612 N N . THR B 1 98 ? 6.02 27.156 7.793 1 59.81 98 THR B N 1
ATOM 1613 C CA . THR B 1 98 ? 6.758 27.969 8.766 1 59.81 98 THR B CA 1
ATOM 1614 C C . THR B 1 98 ? 7.727 28.906 8.055 1 59.81 98 THR B C 1
ATOM 1616 O O . THR B 1 98 ? 8.68 28.469 7.418 1 59.81 98 THR B O 1
ATOM 1619 N N . PRO B 1 99 ? 7.277 30.109 7.777 1 58.12 99 PRO B N 1
ATOM 1620 C CA . PRO B 1 99 ? 8.141 31.094 7.133 1 58.12 99 PRO B CA 1
ATOM 1621 C C . PRO B 1 99 ? 9.484 31.25 7.84 1 58.12 99 PRO B C 1
ATOM 1623 O O . PRO B 1 99 ? 9.578 31.047 9.047 1 58.12 99 PRO B O 1
ATOM 1626 N N . PRO B 1 100 ? 10.602 31.094 7.16 1 55.81 100 PRO B N 1
ATOM 1627 C CA . PRO B 1 100 ? 11.867 31.391 7.82 1 55.81 100 PRO B CA 1
ATOM 1628 C C . PRO B 1 100 ? 11.766 32.594 8.773 1 55.81 100 PRO B C 1
ATOM 1630 O O . PRO B 1 100 ? 10.969 33.5 8.547 1 55.81 100 PRO B O 1
ATOM 1633 N N . ASP B 1 101 ? 11.734 32.281 10.047 1 51.78 101 ASP B N 1
ATOM 1634 C CA . ASP B 1 101 ? 11.852 33.406 10.969 1 51.78 101 ASP B CA 1
ATOM 1635 C C . ASP B 1 101 ? 12.641 34.562 10.336 1 51.78 101 ASP B C 1
ATOM 1637 O O . ASP B 1 101 ? 13.781 34.375 9.922 1 51.78 101 ASP B O 1
ATOM 1641 N N . SER B 1 102 ? 11.969 35.406 9.766 1 51.31 102 SER B N 1
ATOM 1642 C CA . SER B 1 102 ? 12.609 36.688 9.492 1 51.31 102 SER B CA 1
ATOM 1643 C C . SER B 1 102 ? 13.5 37.125 10.648 1 51.31 102 SER B C 1
ATOM 1645 O O . SER B 1 102 ? 13.016 37.406 11.742 1 51.31 102 SER B O 1
ATOM 1647 N N . ALA B 1 103 ? 14.68 36.562 10.883 1 48.66 103 ALA B N 1
ATOM 1648 C CA . ALA B 1 103 ? 15.688 37.219 11.703 1 48.66 103 ALA B CA 1
ATOM 1649 C C . ALA B 1 103 ? 15.5 38.719 11.68 1 48.66 103 ALA B C 1
ATOM 1651 O O . ALA B 1 103 ? 15.438 39.344 10.609 1 48.66 103 ALA B O 1
ATOM 1652 N N . HIS B 1 104 ? 14.812 39.25 12.641 1 48.53 104 HIS B N 1
ATOM 1653 C CA . HIS B 1 104 ? 14.977 40.656 12.969 1 48.53 104 HIS B CA 1
ATOM 1654 C C . HIS B 1 104 ? 16.438 41.094 12.844 1 48.53 104 HIS B C 1
ATOM 1656 O O . HIS B 1 104 ? 17.297 40.594 13.578 1 48.53 104 HIS B O 1
ATOM 1662 N N . THR B 1 105 ? 16.859 41.219 11.602 1 47.19 105 THR B N 1
ATOM 1663 C CA . THR B 1 105 ? 18.031 42.094 11.523 1 47.19 105 THR B CA 1
ATOM 1664 C C . THR B 1 105 ? 17.828 43.344 12.391 1 47.19 105 THR B C 1
ATOM 1666 O O . THR B 1 105 ? 17.031 44.219 12.047 1 47.19 105 THR B O 1
ATOM 1669 N N . GLY B 1 106 ? 17.469 43.125 13.719 1 31.66 106 GLY B N 1
ATOM 1670 C CA . GLY B 1 106 ? 17.969 44.25 14.492 1 31.66 106 GLY B CA 1
ATOM 1671 C C . GLY B 1 106 ? 19.484 44.312 14.531 1 31.66 106 GLY B C 1
ATOM 1672 O O . GLY B 1 106 ? 20.172 43.344 14.25 1 31.66 106 GLY B O 1
#

Secondary structure (DSSP, 8-state):
--------S-SS-TT---HHHHHHHHHHHHHHHS--SSPP-HHHHHHHHHHHHHHHHHHHHHS-HHHHHHHHHHHHHHHHHHHHHHHHHHHHHHHHHS--------/--------S-SS-TT---HHHHHHHHHHHHHHHS--SSPP-HHHHHHHHHHHHHHHHHHHHHS-HHHHHHHHHHHHHHHHHHHHHHHHHHHHHHHHHS--------